Protein AF-A0A6H9SKH1-F1 (afdb_monomer)

Nearest PDB structures (foldseek):
  3qli-assembly1_B  TM=8.932E-01  e=9.537E-09  Yersinia pestis
  3qlk-assembly1_B  TM=9.030E-01  e=1.496E-08  Yersinia pestis
  3qlk-assembly1_A  TM=8.927E-01  e=1.701E-08  Yersinia pestis
  3s8d-assembly1_B  TM=8.964E-01  e=5.415E-08  Yersinia pestis
  4n8l-assembly2_B  TM=8.672E-01  e=2.669E-08  Yersinia pestis

Organism: NCBI:txid191390

Foldseek 3Di:
DQAEAEDEAAAAELLGFGHRFAALVGDGPDDLPCLQVLLVVQVVDDNRFYEYEYAQWDADPNDIGGRYHNDGNDGDGDSQSGAWYDHPQGIQGPHPDDSLSSSLSSLLRHALVCSVVSVVSCVVVVNYPPPDDRDVVSNHRHPVVVVVVCVVCVVCCDVCNPDDPDDPVRVVVVVVVVVVVVD

pLDDT: mean 93.95, std 5.98, range [63.09, 98.88]

Radius of gyration: 18.06 Å; Cα contacts (8 Å, 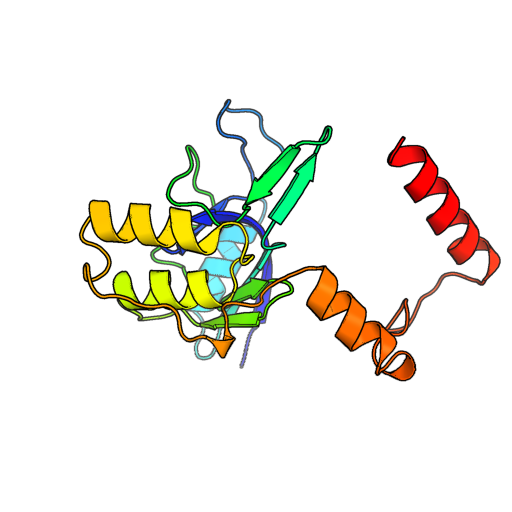|Δi|>4): 278; chains: 1; bounding box: 54×38×39 Å

Structure (mmCIF, N/CA/C/O backbone):
data_AF-A0A6H9SKH1-F1
#
_entry.id   AF-A0A6H9SKH1-F1
#
loop_
_atom_site.group_PDB
_atom_site.id
_atom_site.type_symbol
_atom_site.label_atom_id
_atom_site.label_alt_id
_atom_site.label_comp_id
_atom_site.label_asym_id
_atom_site.label_entity_id
_atom_site.label_seq_id
_atom_site.pdbx_PDB_ins_code
_atom_site.Cartn_x
_atom_site.Cartn_y
_atom_site.Cartn_z
_atom_site.occupancy
_atom_site.B_iso_or_equiv
_atom_site.auth_seq_id
_atom_site.auth_comp_id
_atom_site.auth_asym_id
_atom_site.auth_atom_id
_atom_site.pdbx_PDB_model_num
ATOM 1 N N . LEU A 1 1 ? -0.267 -12.046 -23.483 1.00 63.31 1 LEU A N 1
ATOM 2 C CA . LEU A 1 1 ? -0.999 -12.891 -22.515 1.00 63.31 1 LEU A CA 1
ATOM 3 C C . LEU A 1 1 ? -0.259 -12.787 -21.185 1.00 63.31 1 LEU A C 1
ATOM 5 O O . LEU A 1 1 ? 0.963 -12.828 -21.213 1.00 63.31 1 LEU A O 1
ATOM 9 N N . ASP A 1 2 ? -0.980 -12.501 -20.096 1.00 86.00 2 ASP A N 1
ATOM 10 C CA . ASP A 1 2 ? -0.473 -12.210 -18.737 1.00 86.00 2 ASP A CA 1
ATOM 11 C C . ASP A 1 2 ? 0.427 -10.971 -18.550 1.00 86.00 2 ASP A C 1
ATOM 13 O O . ASP A 1 2 ? 1.477 -11.022 -17.914 1.00 86.00 2 ASP A O 1
ATOM 17 N N . ALA A 1 3 ? -0.008 -9.802 -19.034 1.00 93.50 3 ALA A N 1
ATOM 18 C CA . ALA A 1 3 ? 0.703 -8.550 -18.752 1.00 93.50 3 ALA A CA 1
ATOM 19 C C . ALA A 1 3 ? 0.684 -8.205 -17.246 1.00 93.50 3 ALA A C 1
ATOM 21 O O . ALA A 1 3 ? -0.360 -8.297 -16.589 1.00 93.50 3 ALA A O 1
ATOM 22 N N . ARG A 1 4 ? 1.828 -7.791 -16.690 1.00 95.69 4 ARG A N 1
ATOM 23 C CA . ARG A 1 4 ? 1.968 -7.331 -15.298 1.00 95.69 4 ARG A CA 1
ATOM 24 C C . ARG A 1 4 ? 2.576 -5.936 -15.293 1.00 95.69 4 ARG A C 1
ATOM 26 O O . ARG A 1 4 ? 3.706 -5.748 -15.730 1.00 95.69 4 ARG A O 1
ATOM 33 N N . PHE A 1 5 ? 1.816 -4.970 -14.801 1.00 96.25 5 PHE A N 1
ATOM 34 C CA . PHE A 1 5 ? 2.232 -3.576 -14.729 1.00 96.25 5 PHE A CA 1
ATOM 35 C C . PHE A 1 5 ? 2.558 -3.223 -13.286 1.00 96.25 5 PHE A C 1
ATOM 37 O O . PHE A 1 5 ? 1.654 -3.147 -12.458 1.00 96.25 5 PHE A O 1
ATOM 44 N N . ILE A 1 6 ? 3.838 -3.017 -12.991 1.00 96.50 6 ILE A N 1
ATOM 45 C CA . ILE A 1 6 ? 4.331 -2.773 -11.634 1.00 96.50 6 ILE A CA 1
ATOM 46 C C . ILE A 1 6 ? 4.721 -1.302 -11.516 1.00 96.50 6 ILE A C 1
ATOM 48 O O . ILE A 1 6 ? 5.538 -0.820 -12.295 1.00 96.50 6 ILE A O 1
ATOM 52 N N . ASN A 1 7 ? 4.130 -0.590 -10.560 1.00 95.50 7 ASN A N 1
ATOM 53 C CA . ASN A 1 7 ? 4.440 0.811 -10.273 1.00 95.50 7 ASN A CA 1
ATOM 54 C C . ASN A 1 7 ? 4.510 1.039 -8.761 1.00 95.50 7 ASN A C 1
ATOM 56 O O . ASN A 1 7 ? 3.983 0.246 -7.983 1.00 95.50 7 ASN A O 1
ATOM 60 N N . THR A 1 8 ? 5.122 2.141 -8.340 1.00 95.81 8 THR A N 1
ATOM 61 C CA . THR A 1 8 ? 5.159 2.555 -6.935 1.00 95.81 8 THR A CA 1
ATOM 62 C C . THR A 1 8 ? 4.152 3.668 -6.655 1.00 95.81 8 THR A C 1
ATOM 64 O O . THR A 1 8 ? 3.819 4.476 -7.522 1.00 95.81 8 THR A O 1
ATOM 67 N N . VAL A 1 9 ? 3.653 3.704 -5.426 1.00 96.69 9 VAL A N 1
ATOM 68 C CA . VAL A 1 9 ? 2.915 4.831 -4.841 1.00 96.69 9 VAL A CA 1
ATOM 69 C C . VAL A 1 9 ? 3.555 5.136 -3.491 1.00 96.69 9 VAL A C 1
ATOM 71 O O . VAL A 1 9 ? 4.138 4.246 -2.873 1.00 96.69 9 VAL A O 1
ATOM 74 N N . PHE A 1 10 ? 3.486 6.378 -3.022 1.00 95.38 10 PHE A N 1
ATOM 75 C CA . PHE A 1 10 ? 4.010 6.710 -1.693 1.00 95.38 10 PHE A CA 1
ATOM 76 C C . PHE A 1 10 ? 2.927 6.629 -0.607 1.00 95.38 10 PHE A C 1
ATOM 78 O O . PHE A 1 10 ? 3.266 6.449 0.559 1.00 95.38 10 PHE A O 1
ATOM 85 N N . THR A 1 11 ? 1.647 6.709 -0.988 1.00 97.50 11 THR A N 1
ATOM 86 C CA . THR A 1 11 ? 0.498 6.575 -0.082 1.00 97.50 11 THR A CA 1
ATOM 87 C C . THR A 1 11 ? -0.613 5.749 -0.734 1.00 97.50 11 THR A C 1
ATOM 89 O O . THR A 1 11 ? -0.833 5.822 -1.946 1.00 97.50 11 THR A O 1
ATOM 92 N N . MET A 1 12 ? -1.341 4.985 0.079 1.00 98.44 12 MET A N 1
ATOM 93 C CA . MET A 1 12 ? -2.556 4.260 -0.290 1.00 98.44 12 MET A CA 1
ATOM 94 C C . MET A 1 12 ? -3.649 4.539 0.742 1.00 98.44 12 MET A C 1
ATOM 96 O O . MET A 1 12 ? -3.417 4.407 1.941 1.00 98.44 12 MET A O 1
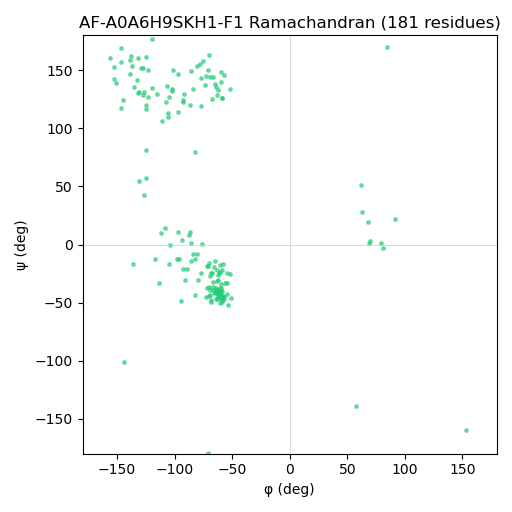ATOM 100 N N . THR A 1 13 ? -4.855 4.890 0.306 1.00 98.44 13 THR A N 1
ATOM 101 C CA . THR A 1 13 ? -5.995 4.987 1.226 1.00 98.44 13 THR A CA 1
ATOM 102 C C . THR A 1 13 ? -6.587 3.607 1.502 1.00 98.44 13 THR A C 1
ATOM 104 O O . THR A 1 13 ? -6.553 2.731 0.636 1.00 98.44 13 THR A O 1
ATOM 107 N N . LEU A 1 14 ? -7.224 3.408 2.657 1.00 97.81 14 LEU A N 1
ATOM 108 C CA . LEU A 1 14 ? -7.948 2.174 2.991 1.00 97.81 14 LEU A CA 1
ATOM 109 C C . LEU A 1 14 ? -9.109 1.874 2.030 1.00 97.81 14 LEU A C 1
ATOM 111 O O . LEU A 1 14 ? -9.571 0.740 1.933 1.00 97.81 14 LEU A O 1
ATOM 115 N N . MET A 1 15 ? -9.560 2.874 1.271 1.00 96.38 15 MET A N 1
ATOM 116 C CA . MET A 1 15 ? -10.545 2.695 0.205 1.00 96.38 15 MET A CA 1
ATOM 117 C C . MET A 1 15 ? -9.926 2.165 -1.103 1.00 96.38 15 MET A C 1
ATOM 119 O O . MET A 1 15 ? -10.665 1.807 -2.028 1.00 96.38 15 MET A O 1
ATOM 123 N N . GLY A 1 16 ? -8.596 2.088 -1.186 1.00 97.31 16 GLY A N 1
ATOM 124 C CA . GLY A 1 16 ? -7.832 1.565 -2.317 1.00 97.31 16 GLY A CA 1
ATOM 125 C C . GLY A 1 16 ? -7.429 2.609 -3.360 1.00 97.31 16 GLY A C 1
ATOM 126 O O . GLY A 1 16 ? -7.224 2.236 -4.513 1.00 97.31 16 GLY A O 1
ATOM 127 N N . ALA A 1 17 ? -7.373 3.899 -3.007 1.00 97.62 17 ALA A N 1
ATOM 128 C CA . ALA A 1 17 ? -6.843 4.936 -3.897 1.00 97.62 17 ALA A CA 1
ATOM 129 C C . ALA A 1 17 ? -5.342 5.149 -3.650 1.00 97.62 17 ALA A C 1
ATOM 131 O O . ALA A 1 17 ? -4.930 5.338 -2.507 1.00 97.62 17 ALA A O 1
ATOM 132 N N . GLY A 1 18 ? -4.540 5.131 -4.715 1.00 97.19 18 GLY A N 1
ATOM 133 C CA . GLY A 1 18 ? -3.090 5.325 -4.658 1.00 97.19 18 GLY A CA 1
ATOM 134 C C . GLY A 1 18 ? -2.672 6.760 -4.975 1.00 97.19 18 GLY A C 1
ATOM 135 O O . GLY A 1 18 ? -3.284 7.421 -5.819 1.00 97.19 18 GLY A O 1
ATOM 136 N N . VAL A 1 19 ? -1.598 7.223 -4.337 1.00 96.19 19 VAL A N 1
ATOM 137 C CA . VAL A 1 19 ? -1.042 8.572 -4.514 1.00 96.19 19 VAL A CA 1
ATOM 138 C C . VAL A 1 19 ? 0.448 8.494 -4.834 1.00 96.19 19 VAL A C 1
ATOM 140 O O . VAL A 1 19 ? 1.207 7.822 -4.132 1.00 96.19 19 VAL A O 1
ATOM 143 N N . ALA A 1 20 ? 0.862 9.162 -5.908 1.00 94.44 20 ALA A N 1
ATOM 144 C CA . ALA A 1 20 ? 2.217 9.090 -6.450 1.00 94.44 20 ALA A CA 1
ATOM 145 C C . ALA A 1 20 ? 2.822 10.446 -6.855 1.00 94.44 20 ALA A C 1
ATOM 147 O O . ALA A 1 20 ? 4.041 10.535 -6.980 1.00 94.44 20 ALA A O 1
ATOM 148 N N . ASP A 1 21 ? 2.024 11.509 -7.014 1.00 91.38 21 ASP A N 1
ATOM 149 C CA . ASP A 1 21 ? 2.507 12.778 -7.579 1.00 91.38 21 ASP A CA 1
ATOM 150 C C . ASP A 1 21 ? 2.526 13.976 -6.615 1.00 91.38 21 ASP A C 1
ATOM 152 O O . ASP A 1 21 ? 3.428 14.807 -6.728 1.00 91.38 21 ASP A O 1
ATOM 156 N N . GLN A 1 22 ? 1.589 14.083 -5.665 1.00 91.81 22 GLN A N 1
ATOM 157 C CA . GLN A 1 22 ? 1.388 15.314 -4.874 1.00 91.81 22 GLN A CA 1
ATOM 158 C C . GLN A 1 22 ? 1.200 15.076 -3.376 1.00 91.81 22 GLN A C 1
ATOM 160 O O . GLN A 1 22 ? 0.420 14.214 -2.977 1.00 91.81 22 GLN A O 1
ATOM 165 N N . LEU A 1 23 ? 1.875 15.888 -2.557 1.00 91.62 23 LEU A N 1
ATOM 166 C CA . LEU A 1 23 ? 1.649 15.981 -1.110 1.00 91.62 23 LEU A CA 1
ATOM 167 C C . LEU A 1 23 ? 0.369 16.761 -0.790 1.00 91.62 23 LEU A C 1
ATOM 169 O O . LEU A 1 23 ? -0.038 17.596 -1.584 1.00 91.62 23 LEU A O 1
ATOM 173 N N . GLU A 1 24 ? -0.213 16.563 0.398 1.00 90.50 24 GLU A N 1
ATOM 174 C CA . GLU A 1 24 ? -1.460 17.236 0.832 1.00 90.50 24 GLU A CA 1
ATOM 175 C C . GLU A 1 24 ? -1.398 18.770 0.854 1.00 90.50 24 GLU A C 1
ATOM 177 O O . GLU A 1 24 ? -2.431 19.429 0.782 1.00 90.50 24 GLU A O 1
ATOM 182 N N . ASP A 1 25 ? -0.200 19.350 0.929 1.00 90.62 25 ASP A N 1
ATOM 183 C CA . ASP A 1 25 ? 0.009 20.798 0.839 1.00 90.62 25 ASP A CA 1
ATOM 184 C C . ASP A 1 25 ? 0.154 21.309 -0.607 1.00 90.62 25 ASP A C 1
ATOM 186 O O . ASP A 1 25 ? 0.539 22.458 -0.833 1.00 90.62 25 ASP A O 1
ATOM 190 N N . GLY A 1 26 ? -0.145 20.463 -1.597 1.00 87.94 26 GLY A N 1
ATOM 191 C CA . GLY A 1 26 ? -0.104 20.783 -3.021 1.00 87.94 26 GLY A CA 1
ATOM 192 C C . GLY A 1 26 ? 1.295 20.756 -3.637 1.00 87.94 26 GLY A C 1
ATOM 193 O O . GLY A 1 26 ? 1.442 21.030 -4.831 1.00 87.94 26 GLY A O 1
ATOM 194 N N . ARG A 1 27 ? 2.345 20.424 -2.872 1.00 90.00 27 ARG A N 1
ATOM 195 C CA . ARG A 1 27 ? 3.689 20.260 -3.441 1.00 90.00 27 ARG A CA 1
ATOM 196 C C . ARG A 1 27 ? 3.738 19.037 -4.352 1.00 90.00 27 ARG A C 1
ATOM 198 O O . ARG A 1 27 ? 3.469 17.913 -3.929 1.00 90.00 27 ARG A O 1
ATOM 205 N N . VAL A 1 28 ? 4.169 19.256 -5.592 1.00 89.19 28 VAL A N 1
ATOM 206 C CA . VAL A 1 28 ? 4.431 18.187 -6.560 1.00 89.19 28 VAL A CA 1
ATOM 207 C C . VAL A 1 28 ? 5.766 17.521 -6.229 1.00 89.19 28 VAL A C 1
ATOM 209 O O . VAL A 1 28 ? 6.808 18.175 -6.245 1.00 89.19 28 VAL A O 1
ATOM 212 N N . LEU A 1 29 ? 5.739 16.221 -5.938 1.00 84.81 29 LEU A N 1
ATOM 213 C CA . LEU A 1 29 ? 6.941 15.404 -5.748 1.00 84.81 29 LEU A CA 1
ATOM 214 C C . LEU A 1 29 ? 7.511 14.940 -7.084 1.00 84.81 29 LEU A C 1
ATOM 216 O O . LEU A 1 29 ? 8.721 14.951 -7.296 1.00 84.81 29 LEU A O 1
ATOM 220 N N . SER A 1 30 ? 6.626 14.499 -7.974 1.00 81.50 30 SER A N 1
ATOM 221 C CA . SER A 1 30 ? 6.977 14.001 -9.298 1.00 81.50 30 SER A CA 1
ATOM 222 C C . SER A 1 30 ? 5.789 14.144 -10.245 1.00 81.50 30 SER A C 1
ATOM 224 O O . SER A 1 30 ? 4.651 14.285 -9.805 1.00 81.50 30 SER A O 1
ATOM 226 N N . GLY A 1 31 ? 6.036 14.121 -11.554 1.00 76.69 31 GLY A N 1
ATOM 227 C CA . GLY A 1 31 ? 4.945 13.973 -12.514 1.00 76.69 31 GLY A CA 1
ATOM 228 C C . GLY A 1 31 ? 4.404 12.540 -12.504 1.00 76.69 31 GLY A C 1
ATOM 229 O O . GLY A 1 31 ? 5.182 11.597 -12.406 1.00 76.69 31 GLY A O 1
ATOM 230 N N . VAL A 1 32 ? 3.090 12.368 -12.695 1.00 76.12 32 VAL A N 1
ATOM 231 C CA . VAL A 1 32 ? 2.429 11.044 -12.795 1.00 76.12 32 VAL A CA 1
ATOM 232 C C . VAL A 1 32 ? 3.038 10.164 -13.900 1.00 76.12 32 VAL A C 1
ATOM 234 O O . VAL A 1 32 ? 3.070 8.935 -13.804 1.00 76.12 32 VAL A O 1
ATOM 237 N N . GLY A 1 33 ? 3.498 10.787 -14.989 1.00 80.69 33 GLY A N 1
ATOM 238 C CA . GLY A 1 33 ? 4.007 10.083 -16.163 1.00 80.69 33 GLY A CA 1
ATOM 239 C C . GLY A 1 33 ? 2.967 9.129 -16.764 1.00 80.69 33 GLY A C 1
ATOM 240 O O . GLY A 1 33 ? 1.785 9.449 -16.864 1.00 80.69 33 GLY A O 1
ATOM 241 N N . GLY A 1 34 ? 3.412 7.938 -17.174 1.00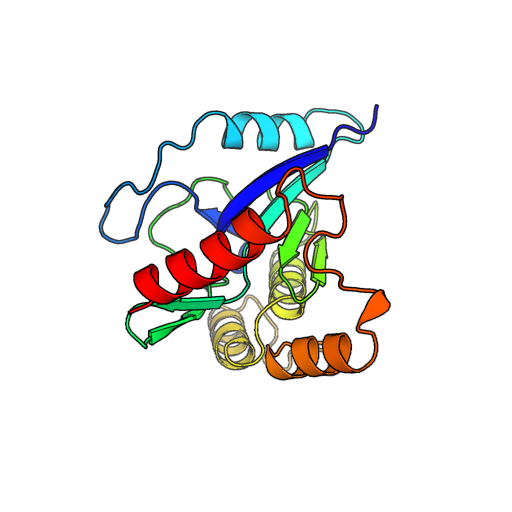 83.19 34 GLY A N 1
ATOM 242 C CA . GLY A 1 34 ? 2.557 6.900 -17.761 1.00 83.19 34 GLY A CA 1
ATOM 243 C C . GLY A 1 34 ? 1.871 5.976 -16.751 1.00 83.19 34 GLY A C 1
ATOM 244 O O . GLY A 1 34 ? 1.177 5.054 -17.176 1.00 83.19 34 GLY A O 1
ATOM 245 N N . GLN A 1 35 ? 2.056 6.184 -15.441 1.00 87.75 35 GLN A N 1
ATOM 246 C CA . GLN A 1 35 ? 1.600 5.254 -14.402 1.00 87.75 35 GLN A CA 1
ATOM 247 C C . GLN A 1 35 ? 0.109 4.930 -14.533 1.00 87.75 35 GLN A C 1
ATOM 249 O O . GLN A 1 35 ? -0.264 3.762 -14.636 1.00 87.75 35 GLN A O 1
ATOM 254 N N . TYR A 1 36 ? -0.738 5.961 -14.606 1.00 89.06 36 TYR A N 1
ATOM 255 C CA . TYR A 1 36 ? -2.181 5.798 -14.789 1.00 89.06 36 TYR A CA 1
ATOM 256 C C . TYR A 1 36 ? -2.521 4.954 -16.028 1.00 89.06 36 TYR A C 1
ATOM 258 O O . TYR A 1 36 ? -3.363 4.059 -15.959 1.00 89.06 36 TYR A O 1
ATOM 266 N N . ASN A 1 37 ? -1.823 5.179 -17.146 1.00 90.56 37 ASN A N 1
ATOM 267 C CA . A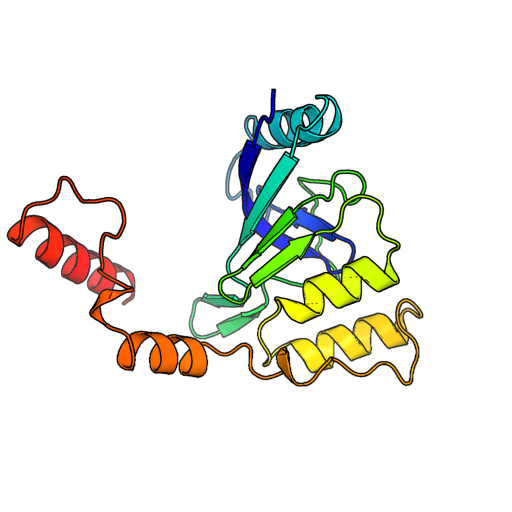SN A 1 37 ? -2.075 4.461 -18.396 1.00 90.56 37 ASN A CA 1
ATOM 268 C C . ASN A 1 37 ? -1.787 2.963 -18.253 1.00 90.56 37 ASN A C 1
ATOM 270 O O . ASN A 1 37 ? -2.564 2.143 -18.737 1.00 90.56 37 ASN A O 1
ATOM 274 N N . PHE A 1 38 ? -0.711 2.592 -17.558 1.00 90.94 38 PHE A N 1
ATOM 275 C CA . PHE A 1 38 ? -0.385 1.188 -17.305 1.00 90.94 38 PHE A CA 1
ATOM 276 C C . PHE A 1 38 ? -1.358 0.522 -16.331 1.00 90.94 38 PHE A C 1
ATOM 278 O O . PHE A 1 38 ? -1.719 -0.639 -16.521 1.00 90.94 38 PHE A O 1
ATOM 285 N N . VAL A 1 39 ? -1.836 1.255 -15.321 1.00 91.81 39 VAL A N 1
ATOM 286 C CA . VAL A 1 39 ? -2.908 0.761 -14.448 1.00 91.81 39 VAL A CA 1
ATOM 287 C C . VAL A 1 39 ? -4.167 0.481 -15.274 1.00 91.81 39 VAL A C 1
ATOM 289 O O . VAL A 1 39 ? -4.705 -0.622 -15.207 1.00 91.81 39 VAL A O 1
ATOM 292 N N . ALA A 1 40 ? -4.602 1.433 -16.103 1.00 93.38 40 ALA A N 1
ATOM 293 C CA . ALA A 1 40 ? -5.776 1.271 -16.958 1.00 93.38 40 ALA A CA 1
ATOM 294 C C . ALA A 1 40 ? -5.622 0.098 -17.946 1.00 93.38 40 ALA A C 1
ATOM 296 O O . ALA A 1 40 ? -6.538 -0.712 -18.094 1.00 93.38 40 ALA A O 1
ATOM 297 N N . GLN A 1 41 ? -4.445 -0.063 -18.561 1.00 92.75 41 GLN A N 1
ATOM 298 C CA . GLN A 1 41 ? -4.137 -1.215 -19.419 1.00 92.75 41 GLN A CA 1
ATOM 299 C C . GLN A 1 41 ? -4.225 -2.547 -18.663 1.00 92.75 41 GLN A C 1
ATOM 301 O O . GLN A 1 41 ? -4.721 -3.529 -19.211 1.00 92.75 41 GLN A O 1
ATOM 306 N N . GLY A 1 42 ? -3.810 -2.582 -17.393 1.00 93.25 42 GLY A N 1
ATOM 307 C CA . GLY A 1 42 ? -3.944 -3.758 -16.532 1.00 93.25 42 GLY A CA 1
ATOM 308 C C . GLY A 1 42 ? -5.390 -4.203 -16.297 1.00 93.25 42 GLY A C 1
ATOM 309 O O . GLY A 1 42 ? -5.614 -5.379 -16.022 1.00 93.25 42 GLY A O 1
ATOM 310 N N . HIS A 1 43 ? -6.366 -3.301 -16.423 1.00 93.94 43 HIS A N 1
ATOM 311 C CA . HIS A 1 43 ? -7.798 -3.631 -16.364 1.00 93.94 43 HIS A CA 1
ATOM 312 C C . HIS A 1 43 ? -8.394 -3.944 -17.738 1.00 93.94 43 HIS A C 1
ATOM 314 O O . HIS A 1 43 ? -9.323 -4.740 -17.826 1.00 93.94 43 HIS A O 1
ATOM 320 N N . ALA A 1 44 ? -7.868 -3.335 -18.802 1.00 93.19 44 ALA A N 1
ATOM 321 C CA . ALA A 1 44 ? -8.379 -3.509 -20.160 1.00 93.19 44 ALA A CA 1
ATOM 322 C C . ALA A 1 44 ? -7.918 -4.816 -20.830 1.00 93.19 44 ALA A C 1
ATOM 324 O O . ALA A 1 44 ? -8.623 -5.353 -21.681 1.00 93.19 44 ALA A O 1
ATOM 325 N N . LEU A 1 45 ? -6.729 -5.314 -20.483 1.00 93.88 45 LEU A N 1
ATOM 326 C CA . LEU A 1 45 ? -6.171 -6.525 -21.079 1.00 93.88 45 LEU A CA 1
ATOM 327 C C . LEU A 1 45 ? -6.692 -7.783 -20.384 1.00 93.88 45 LEU A C 1
ATOM 329 O O . LEU A 1 45 ? -6.634 -7.903 -19.159 1.00 93.88 45 LEU A O 1
ATOM 333 N N . GLU A 1 46 ? -7.107 -8.769 -21.178 1.00 92.69 46 GLU A N 1
ATOM 334 C CA . GLU A 1 46 ? -7.446 -10.098 -20.673 1.00 92.69 46 GLU A CA 1
ATOM 335 C C . GLU A 1 46 ? -6.239 -10.724 -19.956 1.00 92.69 46 GLU A C 1
ATOM 337 O O . GLU A 1 46 ? -5.118 -10.765 -20.476 1.00 92.69 46 GLU A O 1
ATOM 342 N N . GLY A 1 47 ? -6.460 -11.150 -18.711 1.00 92.56 47 GLY A N 1
ATOM 343 C CA . GLY A 1 47 ? -5.406 -11.652 -17.829 1.00 92.56 47 GLY A CA 1
ATOM 344 C C . GLY A 1 47 ? -4.406 -10.589 -17.356 1.00 92.56 47 GLY A C 1
ATOM 345 O O . GLY A 1 47 ? -3.476 -10.929 -16.632 1.00 92.56 47 GLY A O 1
ATOM 346 N N . GLY A 1 48 ? -4.556 -9.314 -17.725 1.00 95.69 48 GLY A N 1
ATOM 347 C CA . GLY A 1 48 ? -3.702 -8.221 -17.260 1.00 95.69 48 GLY A CA 1
ATOM 348 C C . GLY A 1 48 ? -3.866 -7.952 -15.762 1.00 95.69 48 GLY A C 1
ATOM 349 O O . GLY A 1 48 ? -4.971 -8.063 -15.224 1.00 95.69 48 GLY A O 1
ATOM 350 N N . ARG A 1 49 ? -2.771 -7.586 -15.081 1.00 96.81 49 ARG A N 1
ATOM 351 C CA . ARG A 1 49 ? -2.782 -7.124 -13.680 1.00 96.81 49 ARG A CA 1
ATOM 352 C C . ARG A 1 49 ? -1.962 -5.852 -13.503 1.00 96.81 49 ARG A C 1
ATOM 354 O O . ARG A 1 49 ? -0.885 -5.712 -14.082 1.00 96.81 49 ARG A O 1
ATOM 361 N N . SER A 1 50 ? -2.468 -4.960 -12.665 1.00 97.31 50 SER A N 1
ATOM 362 C CA . SER A 1 50 ? -1.769 -3.806 -12.121 1.00 97.31 50 SER A CA 1
ATOM 363 C C . SER A 1 50 ? -1.346 -4.099 -10.681 1.00 97.31 50 SER A C 1
ATOM 365 O O . SER A 1 50 ? -2.126 -4.607 -9.876 1.00 97.31 50 SER A O 1
ATOM 367 N N . ILE A 1 51 ? -0.089 -3.806 -10.374 1.00 98.25 51 ILE A N 1
ATOM 368 C CA . ILE A 1 51 ? 0.533 -4.039 -9.076 1.00 98.25 51 ILE A CA 1
ATOM 369 C C . ILE A 1 51 ? 1.104 -2.706 -8.600 1.00 98.25 51 ILE A C 1
ATOM 371 O O . ILE A 1 51 ? 1.959 -2.116 -9.265 1.00 98.25 51 ILE A O 1
ATOM 375 N N . LEU A 1 52 ? 0.623 -2.238 -7.453 1.00 98.25 52 LEU A N 1
ATOM 376 C CA . LEU A 1 52 ? 1.123 -1.045 -6.782 1.00 98.25 52 LEU A CA 1
ATOM 377 C C . LEU A 1 52 ? 1.964 -1.445 -5.572 1.00 98.25 52 LEU A C 1
ATOM 379 O O . LEU A 1 52 ? 1.520 -2.207 -4.716 1.00 98.25 52 LEU A O 1
ATOM 383 N N . LEU A 1 53 ? 3.182 -0.924 -5.513 1.00 98.31 53 LEU A N 1
ATOM 384 C CA . LEU A 1 53 ? 4.134 -1.165 -4.436 1.00 98.31 53 LEU A CA 1
ATOM 385 C C . LEU A 1 53 ? 4.244 0.079 -3.550 1.00 98.31 53 LEU A C 1
ATOM 387 O O . LEU A 1 53 ? 4.369 1.192 -4.064 1.00 98.31 53 LEU A O 1
ATOM 391 N N . LEU A 1 54 ? 4.260 -0.109 -2.233 1.00 98.19 54 LEU A N 1
ATOM 392 C CA . LEU A 1 54 ? 4.608 0.926 -1.258 1.00 98.19 54 LEU A CA 1
ATOM 393 C C . LEU A 1 54 ? 5.188 0.288 0.003 1.00 98.19 54 LEU A C 1
ATOM 395 O O . LEU A 1 54 ? 4.834 -0.836 0.339 1.00 98.19 54 LEU A O 1
ATOM 399 N N . ARG A 1 55 ? 6.040 1.006 0.740 1.00 98.12 55 ARG A N 1
ATOM 400 C CA . ARG A 1 55 ? 6.320 0.609 2.132 1.00 98.12 55 ARG A CA 1
ATOM 401 C C . ARG A 1 55 ? 5.070 0.868 2.955 1.00 98.12 55 ARG A C 1
ATOM 403 O O . ARG A 1 55 ? 4.416 1.878 2.711 1.00 98.12 55 ARG A O 1
ATOM 410 N N . SER A 1 56 ? 4.748 0.036 3.936 1.00 98.31 56 SER A N 1
ATOM 411 C CA . SER A 1 56 ? 3.569 0.272 4.770 1.00 98.31 56 SER A CA 1
ATOM 412 C C . SER A 1 56 ? 3.718 1.504 5.667 1.00 98.31 56 SER A C 1
ATOM 414 O O . SER A 1 56 ? 2.713 2.085 6.077 1.00 98.31 56 SER A O 1
ATOM 416 N N . TRP A 1 57 ? 4.948 1.898 5.978 1.00 98.00 57 TRP A N 1
ATOM 417 C CA . TRP A 1 57 ? 5.266 3.025 6.845 1.00 98.00 57 TRP A CA 1
ATOM 418 C C . TRP A 1 57 ? 6.555 3.714 6.392 1.00 98.00 57 TRP A C 1
ATOM 420 O O . TRP A 1 57 ? 7.291 3.212 5.533 1.00 98.00 57 TRP A O 1
ATOM 430 N N . ARG A 1 58 ? 6.830 4.883 6.964 1.00 94.62 58 ARG A N 1
ATOM 431 C CA . ARG A 1 58 ? 8.075 5.628 6.761 1.00 94.62 58 ARG A CA 1
ATOM 432 C C . ARG A 1 58 ? 8.472 6.386 8.021 1.00 94.62 58 ARG A C 1
ATOM 434 O O . ARG A 1 58 ? 7.618 6.729 8.835 1.00 94.62 58 ARG A O 1
ATOM 441 N N . GLU A 1 59 ? 9.756 6.698 8.121 1.00 93.38 59 GLU A N 1
ATOM 442 C CA . GLU A 1 59 ? 10.300 7.648 9.087 1.00 93.38 59 GLU A CA 1
ATOM 443 C C . GLU A 1 59 ? 10.890 8.838 8.330 1.00 93.38 59 GLU A C 1
ATOM 445 O O . GLU A 1 59 ? 11.647 8.654 7.374 1.00 93.38 59 GLU A O 1
ATOM 450 N N . ALA A 1 60 ? 10.520 10.054 8.722 1.00 86.38 60 ALA A N 1
ATOM 451 C CA . ALA A 1 60 ? 11.063 11.279 8.147 1.00 86.38 60 ALA A CA 1
ATOM 452 C C . ALA A 1 60 ? 11.189 12.348 9.234 1.00 86.38 60 ALA A C 1
ATOM 454 O O . ALA A 1 60 ? 10.211 12.672 9.897 1.00 86.38 60 ALA A O 1
ATOM 455 N N . GLY A 1 61 ? 12.392 12.897 9.426 1.00 85.38 61 GLY A N 1
ATOM 456 C CA . GLY A 1 61 ? 12.632 13.905 10.466 1.00 85.38 61 GLY A CA 1
ATOM 457 C C . GLY A 1 61 ? 12.394 13.398 11.894 1.00 85.38 61 GLY A C 1
ATOM 458 O O . GLY A 1 61 ? 12.025 14.188 12.754 1.00 85.38 61 GLY A O 1
ATOM 459 N N . GLY A 1 62 ? 12.562 12.091 12.134 1.00 89.38 62 GLY A N 1
ATOM 460 C CA . GLY A 1 62 ? 12.261 11.437 13.414 1.00 89.38 62 GLY A CA 1
ATOM 461 C C . GLY A 1 62 ? 10.780 11.102 13.629 1.00 89.38 62 GLY A C 1
ATOM 462 O O . GLY A 1 62 ? 10.441 10.473 14.627 1.00 89.38 62 GLY A O 1
ATOM 463 N N . GLU A 1 63 ? 9.901 11.480 12.697 1.00 93.31 63 GLU A N 1
ATOM 464 C CA . GLU A 1 63 ? 8.472 11.175 12.755 1.00 93.31 63 GLU A CA 1
ATOM 465 C C . GLU A 1 63 ? 8.165 9.883 11.997 1.00 93.31 63 GLU A C 1
ATOM 467 O O . GLU A 1 63 ? 8.425 9.763 10.793 1.00 93.31 63 GLU A O 1
ATOM 472 N N . ILE A 1 64 ? 7.574 8.918 12.700 1.00 95.50 64 ILE A N 1
ATOM 473 C CA . ILE A 1 64 ? 7.132 7.640 12.139 1.00 95.50 64 ILE A CA 1
ATOM 474 C C . ILE A 1 64 ? 5.666 7.777 11.722 1.00 95.50 64 ILE A C 1
ATOM 476 O O . ILE A 1 64 ? 4.803 8.092 12.537 1.00 95.50 64 ILE A O 1
ATOM 480 N N . SER A 1 65 ? 5.367 7.495 10.455 1.00 96.69 65 SER A N 1
ATOM 481 C CA . SER A 1 65 ? 4.019 7.626 9.890 1.00 96.69 65 SER A CA 1
ATOM 482 C C . SER A 1 65 ? 3.638 6.445 9.002 1.00 96.69 65 SER A C 1
ATOM 484 O O . SER A 1 65 ? 4.493 5.783 8.407 1.00 96.69 65 SER A O 1
ATOM 486 N N . SER A 1 66 ? 2.334 6.186 8.903 1.00 98.12 66 SER A N 1
ATOM 487 C CA . SER A 1 66 ? 1.787 5.194 7.979 1.00 98.12 66 SER A CA 1
ATOM 488 C C . SER A 1 66 ? 1.751 5.735 6.551 1.00 98.12 66 SER A C 1
ATOM 490 O O . SER A 1 66 ? 1.427 6.901 6.324 1.00 98.12 66 SER A O 1
ATOM 492 N N . ASN A 1 67 ? 2.010 4.866 5.577 1.00 98.38 67 ASN A N 1
ATOM 493 C CA . ASN A 1 67 ? 1.711 5.130 4.167 1.00 98.38 67 ASN A CA 1
ATOM 494 C C . ASN A 1 67 ? 0.358 4.530 3.749 1.00 98.38 67 ASN A C 1
ATOM 496 O O . ASN A 1 67 ? -0.147 4.857 2.677 1.00 98.38 67 ASN A O 1
ATOM 500 N N . ILE A 1 68 ? -0.236 3.662 4.577 1.00 98.62 68 ILE A N 1
ATOM 501 C CA . ILE A 1 68 ? -1.632 3.238 4.435 1.00 98.62 68 ILE A CA 1
ATOM 502 C C . ILE A 1 68 ? -2.477 4.092 5.378 1.00 98.62 68 ILE A C 1
ATOM 504 O O . ILE A 1 68 ? -2.323 4.022 6.597 1.00 98.62 68 ILE A O 1
ATOM 508 N N . VAL A 1 69 ? -3.345 4.925 4.817 1.00 98.50 69 VAL A N 1
ATOM 509 C CA . VAL A 1 69 ? -4.084 5.960 5.555 1.00 98.50 69 VAL A CA 1
ATOM 510 C C . VAL A 1 69 ? -5.585 5.811 5.351 1.00 98.50 69 VAL A C 1
ATOM 512 O O . VAL A 1 69 ? -6.034 5.169 4.406 1.00 98.50 69 VAL A O 1
ATOM 515 N N . TRP A 1 70 ? -6.395 6.410 6.218 1.00 98.00 70 TRP A N 1
ATOM 516 C CA . TRP A 1 70 ? -7.838 6.470 5.992 1.00 98.00 70 TRP A CA 1
ATOM 517 C C . TRP A 1 70 ? -8.193 7.371 4.801 1.00 98.00 70 TRP A C 1
ATOM 519 O O . TRP A 1 70 ? -8.898 6.949 3.882 1.00 98.00 70 TRP A O 1
ATOM 529 N N . GLU A 1 71 ? -7.641 8.582 4.786 1.00 96.38 71 GLU A N 1
ATOM 530 C CA . GLU A 1 71 ? -7.888 9.612 3.780 1.00 96.38 71 GLU A CA 1
ATOM 531 C C . GLU A 1 71 ? -6.594 10.333 3.391 1.00 96.38 71 GLU A C 1
ATOM 533 O O . GLU A 1 71 ? -5.601 10.272 4.115 1.00 96.38 71 GLU A O 1
ATOM 538 N N . TYR A 1 72 ? -6.603 10.965 2.217 1.00 96.94 72 TYR A N 1
ATOM 539 C CA . TYR A 1 72 ? -5.492 11.765 1.709 1.00 96.94 72 TYR A CA 1
ATOM 540 C C . TYR A 1 72 ? -6.022 12.851 0.767 1.00 96.94 72 TYR A C 1
ATOM 542 O O . TYR A 1 72 ? -6.940 12.584 -0.013 1.00 96.94 72 TYR A O 1
ATOM 550 N N . GLY A 1 73 ? -5.431 14.048 0.803 1.00 95.25 73 GLY A N 1
ATOM 551 C CA . GLY A 1 73 ? -5.879 15.207 0.014 1.00 95.25 73 GLY A CA 1
ATOM 552 C C . GLY A 1 73 ? -5.769 15.075 -1.514 1.00 95.25 73 GLY A C 1
ATOM 553 O O . GLY A 1 73 ? -6.389 15.848 -2.244 1.00 95.25 73 GLY A O 1
ATOM 554 N N . HIS A 1 74 ? -5.025 14.086 -2.016 1.00 93.69 74 HIS A N 1
ATOM 555 C CA . HIS A 1 74 ? -4.793 13.863 -3.447 1.00 93.69 74 HIS A CA 1
ATOM 556 C C . HIS A 1 74 ? -5.023 12.410 -3.864 1.00 93.69 74 HIS A C 1
ATOM 558 O O . HIS A 1 74 ? -5.007 11.487 -3.052 1.00 93.69 74 HIS A O 1
ATOM 564 N N . CYS A 1 75 ? -5.225 12.205 -5.165 1.00 94.50 75 CYS A N 1
ATOM 565 C CA . CYS A 1 75 ? -5.467 10.894 -5.750 1.00 94.50 75 CYS A CA 1
ATOM 566 C C . CYS A 1 75 ? -4.865 10.825 -7.154 1.00 94.50 75 CYS A C 1
ATOM 568 O O . CYS A 1 75 ? -5.327 11.517 -8.060 1.00 94.50 75 CYS A O 1
ATOM 570 N N . THR A 1 76 ? -3.895 9.931 -7.347 1.00 94.69 76 THR A N 1
ATOM 571 C CA . THR A 1 76 ? -3.308 9.649 -8.664 1.00 94.69 76 THR A CA 1
ATOM 572 C C . THR A 1 76 ? -4.003 8.460 -9.316 1.00 94.69 76 THR A C 1
ATOM 574 O O . THR A 1 76 ? -4.417 8.521 -10.472 1.00 94.69 76 THR A O 1
ATOM 577 N N . ILE A 1 77 ? -4.152 7.367 -8.558 1.00 96.69 77 ILE A N 1
ATOM 578 C CA . ILE A 1 77 ? -4.796 6.133 -9.002 1.00 96.69 77 ILE A CA 1
ATOM 579 C C . ILE A 1 77 ? -6.119 5.977 -8.252 1.00 96.69 77 ILE A C 1
ATOM 581 O O . ILE A 1 77 ? -6.121 5.656 -7.061 1.00 96.69 77 ILE A O 1
ATOM 585 N N . PRO A 1 78 ? -7.258 6.201 -8.920 1.00 95.88 78 PRO A N 1
ATOM 586 C CA . PRO A 1 78 ? -8.552 6.174 -8.264 1.00 95.88 78 PRO A CA 1
ATOM 587 C C . PRO A 1 78 ? -8.961 4.754 -7.871 1.00 95.88 78 PRO A C 1
ATOM 589 O O . PRO A 1 78 ? -8.659 3.779 -8.558 1.00 95.88 78 PRO A O 1
ATOM 592 N N . ARG A 1 79 ? -9.741 4.646 -6.789 1.00 95.25 79 ARG A N 1
ATOM 593 C CA . ARG A 1 79 ? -10.119 3.363 -6.171 1.00 95.25 79 ARG A CA 1
ATOM 594 C C . ARG A 1 79 ? -10.779 2.345 -7.107 1.00 95.25 79 ARG A C 1
ATOM 596 O O . ARG A 1 79 ? -10.751 1.156 -6.822 1.00 95.25 79 ARG A O 1
ATOM 603 N N . HIS A 1 80 ? -11.413 2.786 -8.194 1.00 94.50 80 HIS A N 1
ATOM 604 C CA . HIS A 1 80 ? -12.054 1.882 -9.154 1.00 94.50 80 HIS A CA 1
ATOM 605 C C . HIS A 1 80 ? -11.036 1.096 -9.992 1.00 94.50 80 HIS A C 1
ATOM 607 O O . HIS A 1 80 ? -11.381 0.053 -10.533 1.00 94.50 80 HIS A O 1
ATOM 613 N N . LEU A 1 81 ? -9.786 1.563 -10.050 1.00 96.31 81 LEU A N 1
ATOM 614 C CA . LEU A 1 81 ? -8.674 0.881 -10.706 1.00 96.31 81 LEU A CA 1
ATOM 615 C C . LEU A 1 81 ? -7.811 0.062 -9.733 1.00 96.31 81 LEU A C 1
ATOM 617 O O . LEU A 1 81 ? -6.742 -0.416 -10.117 1.00 96.31 81 LEU A O 1
ATOM 621 N N . ARG A 1 82 ? -8.253 -0.128 -8.483 1.00 95.31 82 ARG A N 1
ATOM 622 C CA . ARG A 1 82 ? -7.534 -0.958 -7.509 1.00 95.31 82 ARG A CA 1
ATOM 623 C C . ARG A 1 82 ? -7.396 -2.395 -8.007 1.00 95.31 82 ARG A C 1
ATOM 625 O O . ARG A 1 82 ? -8.330 -2.966 -8.574 1.00 95.31 82 ARG A O 1
ATOM 632 N N . ASP A 1 83 ? -6.227 -2.970 -7.772 1.00 97.94 83 ASP A N 1
ATOM 633 C CA . ASP A 1 83 ? -5.918 -4.332 -8.181 1.00 97.94 83 ASP A CA 1
ATOM 634 C C . ASP A 1 83 ? -5.031 -5.018 -7.141 1.00 97.94 83 ASP A C 1
ATOM 636 O O . ASP A 1 83 ? -5.551 -5.406 -6.102 1.00 97.94 83 ASP A O 1
ATOM 640 N N . ILE A 1 84 ? -3.720 -5.134 -7.351 1.00 98.62 84 ILE A N 1
ATOM 641 C CA . ILE A 1 84 ? -2.812 -5.706 -6.353 1.00 98.62 84 ILE A CA 1
ATOM 642 C C . ILE A 1 84 ? -2.062 -4.580 -5.649 1.00 98.62 84 ILE A C 1
ATOM 644 O O . ILE A 1 84 ? -1.523 -3.689 -6.305 1.00 98.62 84 ILE A O 1
ATOM 648 N N . VAL A 1 85 ? -1.984 -4.648 -4.322 1.00 98.81 85 VAL A N 1
ATOM 649 C CA . VAL A 1 85 ? -1.124 -3.784 -3.504 1.00 98.81 85 VAL A CA 1
ATOM 650 C C . VAL A 1 85 ? -0.134 -4.648 -2.735 1.00 98.81 85 VAL A C 1
ATOM 652 O O . VAL A 1 85 ? -0.519 -5.669 -2.170 1.00 98.81 85 VAL A O 1
ATOM 655 N N . VAL A 1 86 ? 1.137 -4.256 -2.718 1.00 98.81 86 VAL A N 1
ATOM 656 C CA . VAL A 1 86 ? 2.204 -4.988 -2.024 1.00 98.81 86 VAL A CA 1
ATOM 657 C C . VAL A 1 86 ? 2.945 -4.053 -1.081 1.00 98.81 86 VAL A C 1
ATOM 659 O O . VAL A 1 86 ? 3.379 -2.974 -1.493 1.00 98.81 86 VAL A O 1
ATOM 662 N N . THR A 1 87 ? 3.124 -4.509 0.155 1.00 98.75 87 THR A N 1
ATOM 663 C CA . THR A 1 87 ? 4.045 -3.927 1.138 1.00 98.75 87 THR A CA 1
ATOM 664 C C . THR A 1 87 ? 5.083 -4.964 1.555 1.00 98.75 87 THR A C 1
ATOM 666 O O . THR A 1 87 ? 5.024 -6.131 1.165 1.00 98.75 87 THR A O 1
ATOM 669 N N . GLU A 1 88 ? 6.029 -4.560 2.396 1.00 97.75 88 GLU A N 1
ATOM 670 C CA . GLU A 1 88 ? 6.970 -5.458 3.066 1.00 97.75 88 GLU A CA 1
ATOM 671 C C . GLU A 1 88 ? 6.286 -6.537 3.928 1.00 97.75 88 GLU A C 1
ATOM 673 O O . GLU A 1 88 ? 6.921 -7.533 4.272 1.00 97.75 88 GLU A O 1
ATOM 678 N N . TYR A 1 89 ? 5.000 -6.368 4.258 1.00 98.44 89 TYR A N 1
ATOM 679 C CA . TYR A 1 89 ? 4.237 -7.293 5.097 1.00 98.44 89 TYR A CA 1
ATOM 680 C C . TYR A 1 89 ? 3.372 -8.281 4.308 1.00 98.44 89 TYR A C 1
ATOM 682 O O . TYR A 1 89 ? 2.909 -9.271 4.876 1.00 98.44 89 TYR A O 1
ATOM 690 N N . GLY A 1 90 ? 3.174 -8.067 3.004 1.00 98.12 90 GLY A N 1
ATOM 691 C CA . GLY A 1 90 ? 2.456 -9.020 2.164 1.00 98.12 90 GLY A CA 1
ATOM 692 C C . GLY A 1 90 ? 1.772 -8.408 0.949 1.00 98.12 90 GLY A C 1
ATOM 693 O O . GLY A 1 90 ? 2.113 -7.325 0.480 1.00 98.12 90 GLY A O 1
ATOM 694 N N . ILE A 1 91 ? 0.790 -9.148 0.429 1.00 98.75 91 ILE A N 1
ATOM 695 C CA . ILE A 1 91 ? 0.071 -8.840 -0.809 1.00 98.75 91 ILE A CA 1
ATOM 696 C C . ILE A 1 91 ? -1.429 -8.755 -0.518 1.00 98.75 91 ILE A C 1
ATOM 698 O O . ILE A 1 91 ? -2.022 -9.706 -0.007 1.00 98.75 91 ILE A O 1
ATOM 702 N N . ALA A 1 92 ? -2.053 -7.646 -0.906 1.00 98.69 92 ALA A N 1
ATOM 703 C CA . ALA A 1 92 ? -3.496 -7.469 -0.914 1.00 98.69 92 ALA A CA 1
ATOM 704 C C . ALA A 1 92 ? -4.025 -7.520 -2.354 1.00 98.69 92 ALA A C 1
ATOM 706 O O . ALA A 1 92 ? -3.750 -6.633 -3.160 1.00 98.69 92 ALA A O 1
ATOM 707 N N . ASP A 1 93 ? -4.809 -8.550 -2.676 1.00 98.38 93 ASP A N 1
ATOM 708 C CA . ASP A 1 93 ? -5.592 -8.607 -3.918 1.00 98.38 93 ASP A CA 1
ATOM 709 C C . ASP A 1 93 ? -6.941 -7.908 -3.694 1.00 98.38 93 ASP A C 1
ATOM 711 O O . ASP A 1 93 ? -7.691 -8.307 -2.801 1.00 98.38 93 ASP A O 1
ATOM 715 N N . LEU A 1 94 ? -7.236 -6.850 -4.450 1.00 98.50 94 LEU A N 1
ATOM 716 C CA . LEU A 1 94 ? -8.364 -5.934 -4.238 1.00 98.50 94 LEU A CA 1
ATOM 717 C C . LEU A 1 94 ? -9.383 -5.934 -5.383 1.00 98.50 94 LEU A C 1
ATOM 719 O O . LEU A 1 94 ? -10.470 -5.360 -5.239 1.00 98.50 94 LEU A O 1
ATOM 723 N N . ARG A 1 95 ? -9.047 -6.530 -6.531 1.00 96.25 95 ARG A N 1
ATOM 724 C CA . ARG A 1 95 ? -9.871 -6.439 -7.741 1.00 96.25 95 ARG A CA 1
ATOM 725 C C . ARG A 1 95 ? -11.234 -7.089 -7.502 1.00 96.25 95 ARG A C 1
ATOM 727 O O . ARG A 1 95 ? -11.326 -8.215 -7.024 1.00 96.25 95 ARG A O 1
ATOM 734 N N . GLY A 1 96 ? -12.307 -6.364 -7.819 1.00 95.31 96 GLY A N 1
ATOM 735 C CA . GLY A 1 96 ? -13.685 -6.853 -7.668 1.00 95.31 96 GLY A CA 1
ATOM 736 C C . GLY A 1 96 ? -14.177 -7.007 -6.222 1.00 95.31 96 GLY A C 1
ATOM 737 O O . GLY A 1 96 ? -15.308 -7.439 -6.015 1.00 95.31 96 GLY A O 1
ATOM 738 N N . LYS A 1 97 ? -13.373 -6.647 -5.213 1.00 97.69 97 LYS A N 1
ATOM 739 C CA . LYS A 1 97 ? -13.781 -6.726 -3.806 1.00 97.69 97 LYS A CA 1
ATOM 740 C C . LYS A 1 97 ? -14.689 -5.568 -3.398 1.00 97.69 97 LYS A C 1
ATOM 742 O O . LYS A 1 97 ? -14.624 -4.477 -3.969 1.00 97.69 97 LYS A O 1
ATOM 747 N N . THR A 1 98 ? -15.505 -5.796 -2.369 1.00 97.19 98 THR A N 1
ATOM 748 C CA . THR A 1 98 ? -16.283 -4.749 -1.687 1.00 97.19 98 THR A CA 1
ATOM 749 C C . THR A 1 98 ? -15.367 -3.833 -0.876 1.00 97.19 98 THR A C 1
ATOM 751 O O . THR A 1 98 ? -14.228 -4.187 -0.583 1.00 97.19 98 THR A O 1
ATOM 754 N N . ASP A 1 99 ? -15.858 -2.656 -0.484 1.00 96.56 99 ASP A N 1
ATOM 755 C CA . ASP A 1 99 ? -15.071 -1.724 0.334 1.00 96.56 99 ASP A CA 1
ATOM 756 C C . ASP A 1 99 ? -14.597 -2.355 1.650 1.00 96.56 99 ASP A C 1
ATOM 758 O O . ASP A 1 99 ? -13.419 -2.249 1.965 1.00 96.56 99 ASP A O 1
ATOM 762 N N . ALA A 1 100 ? -15.463 -3.079 2.366 1.00 98.00 100 ALA A N 1
ATOM 763 C CA . ALA A 1 100 ? -15.087 -3.758 3.609 1.00 98.00 100 ALA A CA 1
ATOM 764 C C . ALA A 1 100 ? -13.962 -4.788 3.392 1.00 98.00 100 ALA A C 1
ATOM 766 O O . ALA A 1 100 ? -12.973 -4.786 4.119 1.00 98.00 100 ALA A O 1
ATOM 767 N N . ALA A 1 101 ? -14.069 -5.611 2.342 1.00 98.38 101 ALA A N 1
ATOM 768 C CA . ALA A 1 101 ? -13.059 -6.618 2.019 1.00 98.38 101 ALA A CA 1
ATOM 769 C C . ALA A 1 101 ? -11.738 -6.005 1.518 1.00 98.38 101 ALA A C 1
ATOM 771 O O . ALA A 1 101 ? -10.680 -6.616 1.662 1.00 98.38 101 ALA A O 1
ATOM 772 N N . VAL A 1 102 ? -11.781 -4.810 0.919 1.00 98.69 102 VAL A N 1
ATOM 773 C CA . VAL A 1 102 ? -10.575 -4.049 0.565 1.00 98.69 102 VAL A CA 1
ATOM 774 C C . VAL A 1 102 ? -9.905 -3.460 1.791 1.00 98.69 102 VAL A C 1
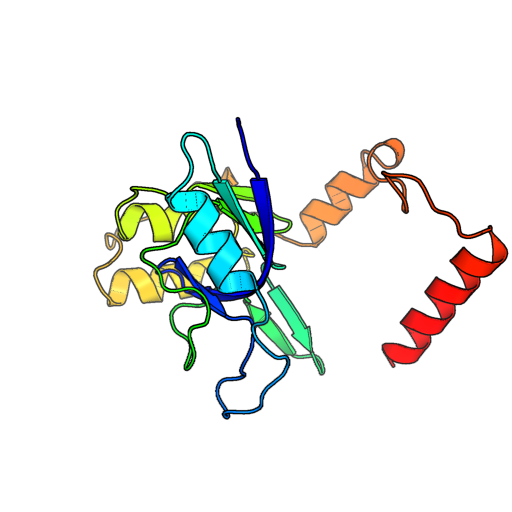ATOM 776 O O . VAL A 1 102 ? -8.693 -3.601 1.921 1.00 98.69 102 VAL A O 1
ATOM 779 N N . ILE A 1 103 ? -10.677 -2.860 2.696 1.00 98.75 103 ILE A N 1
ATOM 780 C CA . ILE A 1 103 ? -10.151 -2.317 3.949 1.00 98.75 103 ILE A CA 1
ATOM 781 C C . ILE A 1 103 ? -9.470 -3.431 4.745 1.00 98.75 103 ILE A C 1
ATOM 783 O O . ILE A 1 103 ? -8.319 -3.276 5.133 1.00 98.75 103 ILE A O 1
ATOM 787 N N . GLU A 1 104 ? -10.130 -4.578 4.924 1.00 98.69 104 GLU A N 1
ATOM 788 C CA . GLU A 1 104 ? -9.543 -5.737 5.605 1.00 98.69 104 GLU A CA 1
ATOM 789 C C . GLU A 1 104 ? -8.256 -6.221 4.919 1.00 98.69 104 GLU A C 1
ATOM 791 O O . GLU A 1 104 ? -7.241 -6.439 5.578 1.00 98.69 104 GLU A O 1
ATOM 796 N N . ALA A 1 105 ? -8.252 -6.337 3.587 1.00 98.81 105 ALA A N 1
ATOM 797 C CA . ALA A 1 105 ? -7.063 -6.766 2.854 1.00 98.81 105 ALA A CA 1
ATOM 798 C C . ALA A 1 105 ? -5.891 -5.776 2.987 1.00 98.81 105 ALA A C 1
ATOM 800 O O . ALA A 1 105 ? -4.747 -6.212 3.093 1.00 98.81 105 ALA A O 1
ATOM 801 N N . LEU A 1 106 ? -6.158 -4.467 3.006 1.00 98.88 106 LEU A N 1
ATOM 802 C CA . LEU A 1 106 ? -5.133 -3.445 3.228 1.00 98.88 106 LEU A CA 1
ATOM 803 C C . LEU A 1 106 ? -4.644 -3.429 4.683 1.00 98.88 106 LEU A C 1
ATOM 805 O O . LEU A 1 106 ? -3.441 -3.302 4.911 1.00 98.88 106 LEU A O 1
ATOM 809 N N . LEU A 1 107 ? -5.529 -3.639 5.663 1.00 98.81 107 LEU A N 1
ATOM 810 C CA . LEU A 1 107 ? -5.150 -3.808 7.072 1.00 98.81 107 LEU A CA 1
ATOM 811 C C . LEU A 1 107 ? -4.194 -4.994 7.264 1.00 98.81 107 LEU A C 1
ATOM 813 O O . LEU A 1 107 ? -3.208 -4.867 7.989 1.00 98.81 107 LEU A O 1
ATOM 817 N N . ASN A 1 108 ? -4.422 -6.107 6.556 1.00 98.81 108 ASN A N 1
ATOM 818 C CA . ASN A 1 108 ? -3.568 -7.300 6.615 1.00 98.81 108 ASN A CA 1
ATOM 819 C C . ASN A 1 108 ? -2.116 -7.046 6.179 1.00 98.81 108 ASN A C 1
ATOM 821 O O . ASN A 1 108 ? -1.222 -7.790 6.577 1.00 98.81 108 ASN A O 1
ATOM 825 N N . ILE A 1 109 ? -1.877 -6.010 5.372 1.00 98.75 109 ILE A N 1
ATOM 826 C CA . ILE A 1 109 ? -0.543 -5.614 4.894 1.00 98.75 109 ILE A CA 1
ATOM 827 C C . ILE A 1 109 ? -0.080 -4.268 5.477 1.00 98.75 109 ILE A C 1
ATOM 829 O O . ILE A 1 109 ? 0.923 -3.714 5.025 1.00 98.75 109 ILE A O 1
ATOM 833 N N . SER A 1 110 ? -0.810 -3.742 6.466 1.00 98.81 110 SER A N 1
ATOM 834 C CA . SER A 1 110 ? -0.457 -2.526 7.203 1.00 98.81 110 SER A CA 1
ATOM 835 C C . SER A 1 110 ? 0.472 -2.833 8.375 1.00 98.81 110 SER A C 1
ATOM 837 O O . SER A 1 110 ? 0.372 -3.899 8.976 1.00 98.81 110 SER A O 1
ATOM 839 N N . ASP A 1 111 ? 1.335 -1.885 8.726 1.00 98.62 111 ASP A N 1
ATOM 840 C CA . ASP A 1 111 ? 2.185 -1.938 9.912 1.00 98.62 111 ASP A CA 1
ATOM 841 C C . ASP A 1 111 ? 1.328 -1.973 11.181 1.00 98.62 111 ASP A C 1
ATOM 843 O O . ASP A 1 111 ? 0.385 -1.185 11.343 1.00 98.62 111 ASP A O 1
ATOM 847 N N . SER A 1 112 ? 1.661 -2.882 12.094 1.00 98.56 112 SER A N 1
ATOM 848 C CA . SER A 1 112 ? 0.845 -3.148 13.278 1.00 98.56 112 SER A CA 1
ATOM 849 C C . SER A 1 112 ? 0.760 -1.987 14.256 1.00 98.56 112 SER A C 1
ATOM 851 O O . SER A 1 112 ? -0.210 -1.918 15.010 1.00 98.56 112 SER A O 1
ATOM 853 N N . ARG A 1 113 ? 1.681 -1.015 14.197 1.00 98.25 113 ARG A N 1
ATOM 854 C CA . ARG A 1 113 ? 1.567 0.225 14.982 1.00 98.25 113 ARG A CA 1
ATOM 855 C C . ARG A 1 113 ? 0.333 1.046 14.602 1.00 98.25 113 ARG A C 1
ATOM 857 O O . ARG A 1 113 ? -0.225 1.724 15.459 1.00 98.25 113 ARG A O 1
ATOM 864 N N . PHE A 1 114 ? -0.104 0.983 13.342 1.00 98.62 114 P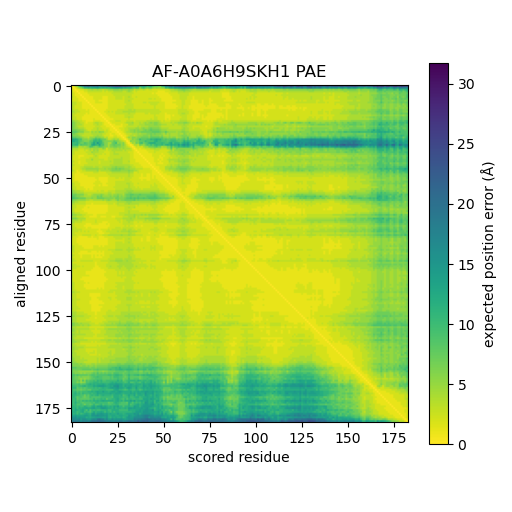HE A N 1
ATOM 865 C CA . PHE A 1 114 ? -1.189 1.825 12.819 1.00 98.62 114 PHE A CA 1
ATOM 866 C C . PHE A 1 114 ? -2.514 1.080 12.630 1.00 98.62 114 PHE A C 1
ATOM 868 O O . PHE A 1 114 ? -3.564 1.717 12.544 1.00 98.62 114 PHE A O 1
ATOM 875 N N . GLN A 1 115 ? -2.494 -0.257 12.608 1.00 98.69 115 GLN A N 1
ATOM 876 C CA . GLN A 1 115 ? -3.691 -1.088 12.436 1.00 98.69 115 GLN A CA 1
ATOM 877 C C . GLN A 1 115 ? -4.847 -0.727 13.394 1.00 98.69 115 GLN A C 1
ATOM 879 O O . GLN A 1 115 ? -5.967 -0.592 12.899 1.00 98.69 115 GLN A O 1
ATOM 884 N N . PRO A 1 116 ? -4.644 -0.516 14.716 1.00 98.50 116 PRO A N 1
ATOM 885 C CA . PRO A 1 116 ? -5.752 -0.199 15.622 1.00 98.50 116 PRO A CA 1
ATOM 886 C C . PRO A 1 116 ? -6.490 1.095 15.254 1.00 98.50 116 PRO A C 1
ATOM 888 O O . PRO A 1 116 ? -7.717 1.092 15.175 1.00 98.50 116 PRO A O 1
ATOM 891 N N . GLY A 1 117 ? -5.754 2.173 14.963 1.00 98.50 117 GLY A N 1
ATOM 892 C CA . GLY A 1 117 ? -6.347 3.461 14.586 1.00 98.50 117 GLY A CA 1
ATOM 893 C C . GLY A 1 117 ? -7.064 3.399 13.235 1.00 98.50 117 GLY A C 1
ATOM 894 O O . GLY A 1 117 ? -8.165 3.921 13.085 1.00 98.50 117 GLY A O 1
ATOM 895 N N . LEU A 1 118 ? -6.490 2.677 12.270 1.00 98.69 118 LEU A N 1
ATOM 896 C CA . LEU A 1 118 ? -7.110 2.443 10.965 1.00 98.69 118 LEU A CA 1
ATOM 897 C C . LEU A 1 118 ? -8.425 1.647 11.076 1.00 98.69 118 LEU A C 1
ATOM 899 O O . LEU A 1 118 ? -9.403 1.955 10.389 1.00 98.69 118 LEU A O 1
ATOM 903 N N . ILE A 1 119 ? -8.475 0.644 11.961 1.00 98.75 119 ILE A N 1
ATOM 904 C CA . ILE A 1 119 ? -9.697 -0.119 12.258 1.00 98.75 119 ILE A CA 1
ATOM 905 C C . ILE A 1 119 ? -10.753 0.792 12.888 1.00 98.75 119 ILE A C 1
ATOM 907 O O . ILE A 1 119 ? -11.900 0.784 12.442 1.00 98.75 119 ILE A O 1
ATOM 911 N N . GLU A 1 120 ? -10.374 1.597 13.881 1.00 98.62 120 GLU A N 1
ATOM 912 C CA . GLU A 1 120 ? -11.281 2.531 14.555 1.00 98.62 120 GLU A CA 1
ATOM 913 C C . GLU A 1 120 ? -11.896 3.540 13.573 1.00 98.62 120 GLU A C 1
ATOM 915 O O . GLU A 1 120 ? -13.114 3.747 13.576 1.00 98.62 120 GLU A O 1
ATOM 920 N N . GLN A 1 121 ? -11.084 4.116 12.680 1.00 98.62 121 GLN A N 1
ATOM 921 C CA . GLN A 1 121 ? -11.550 5.020 11.625 1.00 98.62 121 GLN A CA 1
ATOM 922 C C . GLN A 1 121 ? -12.574 4.331 10.711 1.00 98.62 121 GLN A C 1
ATOM 924 O O . GLN A 1 121 ? -13.662 4.863 10.470 1.00 98.62 121 GLN A O 1
ATOM 929 N N . ALA A 1 122 ? -12.278 3.110 10.258 1.00 98.50 122 ALA A N 1
ATOM 930 C CA . ALA A 1 122 ? -13.171 2.352 9.389 1.00 98.50 122 ALA A CA 1
ATOM 931 C C . ALA A 1 122 ? -14.483 1.932 10.080 1.00 98.50 122 ALA A C 1
ATOM 933 O O . ALA A 1 122 ? -15.542 1.940 9.445 1.00 98.50 122 ALA A O 1
ATOM 934 N N . GLN A 1 123 ? -14.445 1.591 11.370 1.00 98.50 123 GLN A N 1
ATOM 935 C CA . GLN A 1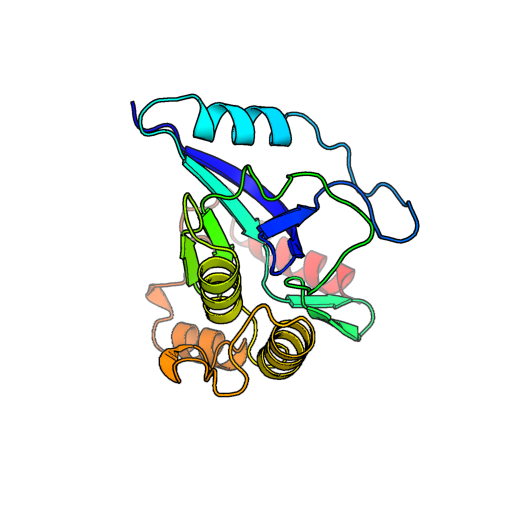 123 ? -15.635 1.278 12.169 1.00 98.50 123 GLN A CA 1
ATOM 936 C C . GLN A 1 123 ? -16.499 2.516 12.414 1.00 98.50 123 GLN A C 1
ATOM 938 O O . GLN A 1 123 ? -17.720 2.459 12.255 1.00 98.50 123 GLN A O 1
ATOM 943 N N . THR A 1 124 ? -15.871 3.645 12.743 1.00 98.38 124 THR A N 1
ATOM 944 C CA . THR A 1 124 ? -16.549 4.933 12.945 1.00 98.38 124 THR A CA 1
ATOM 945 C C . THR A 1 124 ? -17.268 5.382 11.675 1.00 98.38 124 THR A C 1
ATOM 947 O O . THR A 1 1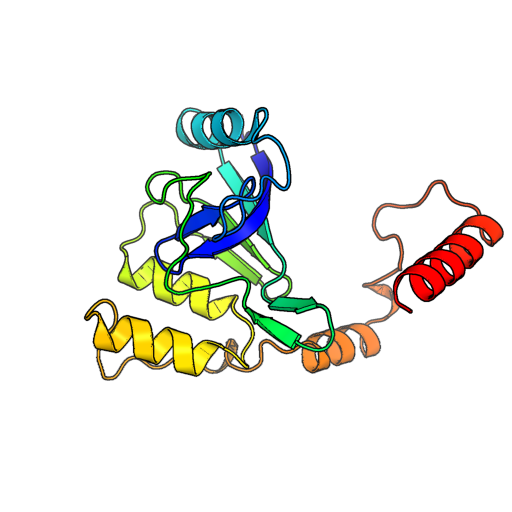24 ? -18.414 5.821 11.729 1.00 98.38 124 THR A O 1
ATOM 950 N N . ALA A 1 125 ? -16.642 5.184 10.514 1.00 97.88 125 ALA A N 1
ATOM 951 C CA . ALA A 1 125 ? -17.235 5.464 9.209 1.00 97.88 125 ALA A CA 1
ATOM 952 C C . ALA A 1 125 ? -18.275 4.421 8.742 1.00 97.88 125 ALA A C 1
ATOM 954 O O . ALA A 1 125 ? -18.802 4.533 7.633 1.00 97.88 125 ALA A O 1
ATOM 955 N N . GLY A 1 126 ? -18.548 3.378 9.536 1.00 98.00 126 GLY A N 1
ATOM 956 C CA . GLY A 1 126 ? -19.491 2.309 9.190 1.00 98.00 126 GLY A CA 1
ATOM 957 C C . GLY A 1 126 ? -19.036 1.418 8.030 1.00 98.00 126 GLY A C 1
ATOM 958 O O . GLY A 1 126 ? -19.862 0.759 7.399 1.00 98.00 126 GLY A O 1
ATOM 959 N N . LYS A 1 127 ? -17.736 1.409 7.711 1.00 97.94 127 LYS A N 1
ATOM 960 C CA . LYS A 1 127 ? -17.153 0.574 6.650 1.00 97.94 127 LYS A CA 1
ATOM 961 C C . LYS A 1 127 ? -16.706 -0.800 7.137 1.00 97.94 127 LYS A C 1
ATOM 963 O O . LYS A 1 127 ? -16.615 -1.716 6.322 1.00 97.94 127 LYS A O 1
ATOM 968 N N . LEU A 1 128 ? -16.475 -0.947 8.440 1.00 98.31 128 LEU A N 1
ATOM 969 C CA . LEU A 1 128 ? -16.279 -2.232 9.106 1.00 98.31 128 LEU A CA 1
ATOM 970 C C . LEU A 1 128 ? -17.302 -2.427 10.238 1.00 98.31 128 LEU A C 1
ATOM 972 O O . LEU A 1 128 ? -17.714 -1.447 10.864 1.00 98.31 128 LEU A O 1
ATOM 976 N N . PRO A 1 129 ? -17.696 -3.679 10.539 1.00 97.75 129 PRO A N 1
ATOM 977 C CA . PRO A 1 129 ? -18.484 -4.000 11.728 1.00 97.75 129 PRO A CA 1
ATOM 978 C C . PRO A 1 129 ? -17.789 -3.559 13.024 1.00 97.75 129 PRO A C 1
ATOM 980 O O . PRO A 1 129 ? -16.565 -3.639 13.140 1.00 97.75 129 PRO A O 1
ATOM 983 N N . LYS A 1 130 ? -18.559 -3.144 14.039 1.00 96.94 130 LYS A N 1
ATOM 984 C CA . LYS A 1 130 ? -18.018 -2.714 15.351 1.00 96.94 130 LYS A CA 1
ATOM 985 C C . LYS A 1 130 ? -17.271 -3.828 16.096 1.00 96.94 130 LYS A C 1
ATOM 987 O O . LYS A 1 130 ? -16.392 -3.571 16.917 1.00 96.94 130 LYS A O 1
ATOM 992 N N . ASP A 1 131 ? -17.625 -5.072 15.815 1.00 97.19 131 ASP A N 1
ATOM 993 C CA . ASP A 1 131 ? -17.006 -6.278 16.350 1.00 97.19 131 ASP A CA 1
ATOM 994 C C . ASP A 1 131 ? -15.900 -6.839 15.446 1.00 97.19 131 ASP A C 1
ATOM 996 O O . ASP A 1 131 ? -15.314 -7.860 15.792 1.00 97.19 131 ASP A O 1
ATOM 1000 N N . PHE A 1 132 ? -15.558 -6.166 14.337 1.00 98.25 132 PHE A N 1
ATOM 1001 C CA . PHE A 1 132 ? -14.439 -6.561 13.484 1.00 98.25 132 PHE A CA 1
ATOM 1002 C C . PHE A 1 132 ? -13.159 -6.739 14.309 1.00 98.25 132 PHE A C 1
ATOM 1004 O O . PHE A 1 132 ? -12.807 -5.899 15.148 1.00 98.25 132 PHE A O 1
ATOM 1011 N N . ARG A 1 133 ? -12.453 -7.840 14.056 1.00 97.06 133 ARG A N 1
ATOM 1012 C CA . ARG A 1 133 ? -11.147 -8.147 14.635 1.00 97.06 133 ARG A CA 1
ATOM 1013 C C . ARG A 1 133 ? -10.219 -8.566 13.512 1.00 97.06 133 ARG A C 1
ATOM 1015 O O . ARG A 1 133 ? -10.577 -9.421 12.707 1.00 97.06 133 ARG A O 1
ATOM 1022 N N . LEU A 1 134 ? -9.035 -7.964 13.488 1.00 97.69 134 LEU A N 1
ATOM 1023 C CA . LEU A 1 134 ? -7.982 -8.385 12.581 1.00 97.69 134 LEU A CA 1
ATOM 1024 C C . LEU A 1 134 ? -7.538 -9.803 12.950 1.00 97.69 134 LEU A C 1
ATOM 1026 O O . LEU A 1 134 ? -7.384 -10.120 14.132 1.00 97.69 134 LEU A O 1
ATOM 1030 N N . ASP A 1 135 ? -7.324 -10.643 11.942 1.00 97.94 135 ASP A N 1
ATOM 1031 C CA . ASP A 1 135 ? -6.760 -11.974 12.145 1.00 97.94 135 ASP A CA 1
ATOM 1032 C C . ASP A 1 135 ? -5.369 -11.847 12.808 1.00 97.94 135 ASP A C 1
ATOM 1034 O O . ASP A 1 135 ? -4.508 -11.133 12.276 1.00 97.94 135 ASP A O 1
ATOM 1038 N N . PRO A 1 136 ? -5.120 -12.523 13.951 1.00 97.12 136 PRO A N 1
ATOM 1039 C CA . PRO A 1 136 ? -3.861 -12.429 14.688 1.00 97.12 136 PRO A CA 1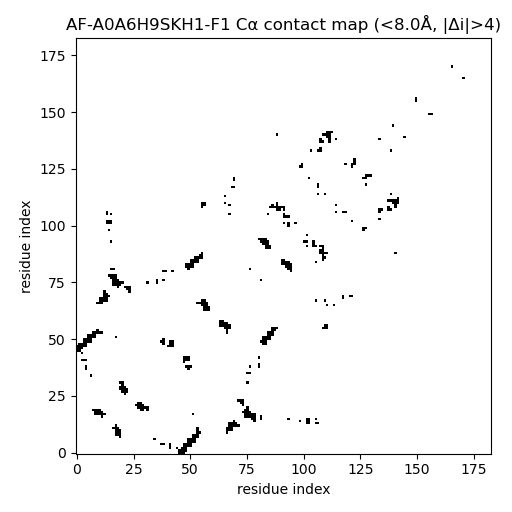
ATOM 1040 C C . PRO A 1 136 ? -2.608 -12.679 13.847 1.00 97.12 136 PRO A C 1
ATOM 1042 O O . PRO A 1 136 ? -1.547 -12.153 14.174 1.00 97.12 136 PRO A O 1
ATOM 1045 N N . ARG A 1 137 ? -2.704 -13.431 12.740 1.00 96.81 137 ARG A N 1
ATOM 1046 C CA . ARG A 1 137 ? -1.556 -13.660 11.844 1.00 96.81 137 ARG A CA 1
ATOM 1047 C C . ARG A 1 137 ? -1.025 -12.387 11.177 1.00 96.81 137 ARG A C 1
ATOM 1049 O O . ARG A 1 137 ? 0.118 -12.388 10.730 1.00 96.81 137 ARG A O 1
ATOM 1056 N N . PHE A 1 138 ? -1.844 -11.338 11.089 1.00 97.94 138 PHE A N 1
ATOM 1057 C CA . PHE A 1 138 ? -1.478 -10.037 10.524 1.00 97.94 138 PHE A CA 1
ATOM 1058 C C . PHE A 1 138 ? -1.229 -8.969 11.594 1.00 97.94 138 PHE A C 1
ATOM 1060 O O . PHE A 1 138 ? -0.909 -7.835 11.254 1.00 97.94 138 PHE A O 1
ATOM 1067 N N . ALA A 1 139 ? -1.368 -9.314 12.876 1.00 96.88 139 ALA A N 1
ATOM 1068 C CA . ALA A 1 139 ? -1.220 -8.384 13.996 1.00 96.88 139 ALA A CA 1
ATOM 1069 C C . ALA A 1 139 ? 0.234 -8.244 14.500 1.00 96.88 139 ALA A C 1
ATOM 1071 O O . ALA A 1 139 ? 0.466 -7.612 15.526 1.00 96.88 139 ALA A O 1
ATOM 1072 N N . ASP A 1 140 ? 1.202 -8.832 13.788 1.00 97.19 140 ASP A N 1
ATOM 1073 C CA . ASP A 1 140 ? 2.647 -8.715 14.044 1.00 97.19 140 ASP A CA 1
ATOM 1074 C C . ASP A 1 140 ? 3.392 -8.265 12.771 1.00 97.19 140 ASP A C 1
ATOM 1076 O O . ASP A 1 140 ? 4.424 -8.794 12.368 1.00 97.19 140 ASP A O 1
ATOM 1080 N N . ASN A 1 141 ? 2.829 -7.297 12.058 1.00 98.25 141 ASN A N 1
ATOM 1081 C CA . ASN A 1 141 ? 3.456 -6.651 10.912 1.00 98.25 141 ASN A CA 1
ATOM 1082 C C . ASN A 1 141 ? 4.416 -5.560 11.404 1.00 98.25 141 ASN A C 1
ATOM 1084 O O . ASN A 1 141 ? 4.068 -4.379 11.436 1.00 98.25 141 ASN A O 1
ATOM 1088 N N . THR A 1 142 ? 5.611 -5.977 11.829 1.00 97.56 142 THR A N 1
ATOM 1089 C CA . THR A 1 142 ? 6.637 -5.106 12.421 1.00 97.56 142 THR A CA 1
ATOM 1090 C C . THR A 1 142 ? 7.992 -5.245 11.721 1.00 97.56 142 THR A C 1
ATOM 1092 O O . THR A 1 142 ? 8.333 -6.308 11.184 1.00 97.56 142 THR A O 1
ATOM 1095 N N . SER A 1 143 ? 8.800 -4.179 11.740 1.00 95.75 143 SER A N 1
ATOM 1096 C CA . SER A 1 143 ? 10.180 -4.212 11.237 1.00 95.75 143 SER A CA 1
ATOM 1097 C C . SER A 1 143 ? 11.027 -5.238 11.981 1.00 95.75 143 SER A C 1
ATOM 1099 O O . SER A 1 143 ? 11.827 -5.944 11.368 1.00 95.75 143 SER A O 1
ATOM 1101 N N . GLU A 1 144 ? 10.810 -5.366 13.286 1.00 96.62 144 GLU A N 1
ATOM 1102 C CA . GLU A 1 144 ? 11.542 -6.259 14.179 1.00 96.62 144 GLU A CA 1
ATOM 1103 C C . GLU A 1 144 ? 11.278 -7.721 13.808 1.00 96.62 144 GLU A C 1
ATOM 1105 O O . GLU A 1 144 ? 12.210 -8.527 13.739 1.00 96.62 144 GLU A O 1
ATOM 1110 N N . ARG A 1 145 ? 10.028 -8.072 13.474 1.00 96.56 145 ARG A N 1
ATOM 1111 C CA . ARG A 1 145 ? 9.693 -9.412 12.981 1.00 96.56 145 ARG A CA 1
ATOM 1112 C C . ARG A 1 145 ? 10.398 -9.718 11.663 1.00 96.56 145 ARG A C 1
ATOM 1114 O O . ARG A 1 145 ? 10.940 -10.816 11.512 1.00 96.56 145 ARG A O 1
ATOM 1121 N N . LEU A 1 146 ? 10.399 -8.784 10.709 1.00 95.31 146 LEU A N 1
ATOM 1122 C CA . LEU A 1 146 ? 11.084 -8.983 9.426 1.00 95.31 146 LEU A CA 1
ATOM 1123 C C . LEU A 1 146 ? 12.598 -9.151 9.623 1.00 95.31 146 LEU A C 1
ATOM 1125 O O . LEU A 1 146 ? 13.182 -10.072 9.052 1.00 95.31 146 LEU A O 1
ATOM 1129 N N . GLN A 1 147 ? 13.215 -8.351 10.496 1.00 95.06 147 GLN A N 1
ATOM 1130 C CA . GLN A 1 147 ? 14.626 -8.497 10.874 1.00 95.06 147 GLN A CA 1
ATOM 1131 C C . GLN A 1 147 ? 14.903 -9.855 11.537 1.00 95.06 147 GLN A C 1
ATOM 1133 O O . GLN A 1 147 ? 15.885 -10.516 11.208 1.00 95.06 147 GLN A O 1
ATOM 1138 N N . ALA A 1 148 ? 14.015 -10.334 12.411 1.00 95.88 148 ALA A N 1
ATOM 1139 C CA . ALA A 1 148 ? 14.138 -11.654 13.027 1.00 95.88 148 ALA A CA 1
ATOM 1140 C C . ALA A 1 148 ? 13.977 -12.807 12.014 1.00 95.88 148 ALA A C 1
ATOM 1142 O O . ALA A 1 148 ? 14.578 -13.872 12.175 1.00 95.88 148 ALA A O 1
ATOM 1143 N N . ILE A 1 149 ? 13.163 -12.639 10.965 1.00 94.38 149 ILE A N 1
ATOM 1144 C CA . ILE A 1 149 ? 13.082 -13.594 9.845 1.00 94.38 149 ILE A CA 1
ATOM 1145 C C . ILE A 1 149 ? 14.385 -13.571 9.042 1.00 94.38 149 ILE A C 1
ATOM 1147 O O . ILE A 1 149 ? 14.960 -14.631 8.797 1.00 94.38 149 ILE A O 1
ATOM 1151 N N . GLN A 1 150 ? 14.879 -12.382 8.693 1.00 93.62 150 GLN A N 1
ATOM 1152 C CA . GLN A 1 150 ? 16.135 -12.213 7.966 1.00 93.62 150 GLN A CA 1
ATOM 1153 C C . GLN A 1 150 ? 17.311 -12.853 8.719 1.00 93.62 150 GLN A C 1
ATOM 1155 O O . GLN A 1 150 ? 18.061 -13.629 8.135 1.00 93.62 150 GLN A O 1
ATOM 1160 N N . ALA A 1 151 ? 17.431 -12.600 10.026 1.00 94.56 151 ALA A N 1
ATOM 1161 C CA . ALA A 1 151 ? 18.496 -13.142 10.869 1.00 94.56 151 ALA A CA 1
ATOM 1162 C C . ALA A 1 151 ? 18.467 -14.678 10.972 1.00 94.56 151 ALA A C 1
ATOM 1164 O O . ALA A 1 151 ? 19.516 -15.308 11.084 1.00 94.56 151 ALA A O 1
ATOM 1165 N N . ARG A 1 152 ? 17.278 -15.295 10.908 1.00 96.31 152 ARG A N 1
ATOM 1166 C CA . ARG A 1 152 ? 17.124 -16.762 10.886 1.00 96.31 152 ARG A CA 1
ATOM 1167 C C . ARG A 1 152 ? 17.448 -17.382 9.530 1.00 96.31 152 ARG A C 1
ATOM 1169 O O . ARG A 1 152 ? 17.801 -18.558 9.471 1.00 96.31 152 ARG A O 1
ATOM 1176 N N . HIS A 1 153 ? 17.325 -16.612 8.453 1.00 94.19 153 HIS A N 1
ATOM 1177 C CA . HIS A 1 153 ? 17.504 -17.088 7.084 1.00 94.19 153 HIS A CA 1
ATOM 1178 C C . HIS A 1 153 ? 18.432 -16.175 6.267 1.00 94.19 153 HIS A C 1
ATOM 1180 O O . HIS A 1 153 ? 18.046 -15.739 5.181 1.00 94.19 153 HIS A O 1
ATOM 1186 N N . PRO A 1 154 ? 19.667 -15.900 6.725 1.00 89.88 154 PRO A N 1
ATOM 1187 C CA . PRO A 1 154 ? 20.529 -14.890 6.105 1.00 89.88 154 PRO A CA 1
ATOM 1188 C C . PRO A 1 154 ? 20.824 -15.193 4.629 1.00 89.88 154 PRO A C 1
ATOM 1190 O O . PRO A 1 154 ? 20.867 -14.289 3.801 1.00 89.88 154 PRO A O 1
ATOM 1193 N N . ASN A 1 155 ? 20.923 -16.476 4.272 1.00 90.44 155 ASN A N 1
ATOM 1194 C CA . ASN A 1 155 ? 21.200 -16.919 2.904 1.00 90.44 155 ASN A CA 1
ATOM 1195 C C . ASN A 1 155 ? 20.029 -16.692 1.928 1.00 90.44 155 ASN A C 1
ATOM 1197 O O . ASN A 1 155 ? 20.244 -16.726 0.721 1.00 90.44 155 ASN A O 1
ATOM 1201 N N . LEU A 1 156 ? 18.801 -16.487 2.425 1.00 90.62 156 LEU A N 1
ATOM 1202 C CA . LEU A 1 156 ? 17.631 -16.189 1.585 1.00 90.62 156 LEU A CA 1
ATOM 1203 C C . LEU A 1 156 ? 17.493 -14.695 1.271 1.00 90.62 156 LEU A C 1
ATOM 1205 O O . LEU A 1 156 ? 16.739 -14.335 0.371 1.00 90.62 156 LEU A O 1
ATOM 1209 N N . PHE A 1 157 ? 18.215 -13.836 1.994 1.00 88.69 157 PHE A N 1
ATOM 1210 C CA . PHE A 1 157 ? 18.151 -12.382 1.852 1.00 88.69 157 PHE A CA 1
ATOM 1211 C C . PHE A 1 157 ? 19.538 -11.787 1.575 1.00 88.69 157 PHE A C 1
ATOM 1213 O O . PHE A 1 157 ? 20.006 -10.942 2.346 1.00 88.69 157 PHE A O 1
ATOM 1220 N N . PRO A 1 158 ? 20.227 -12.221 0.500 1.00 87.31 158 PRO A N 1
ATOM 1221 C CA . PRO A 1 158 ? 21.437 -11.537 0.064 1.00 87.31 158 PRO A CA 1
ATOM 1222 C C . PRO A 1 158 ? 21.103 -10.077 -0.271 1.00 87.31 158 PRO A C 1
ATOM 1224 O O . PRO A 1 158 ? 20.009 -9.778 -0.745 1.00 87.31 158 PRO A O 1
ATOM 1227 N N . GLU A 1 159 ? 22.057 -9.172 -0.055 1.00 83.00 159 GLU A N 1
ATOM 1228 C CA . GLU A 1 159 ? 21.883 -7.729 -0.298 1.00 83.00 159 GLU A CA 1
ATOM 1229 C C . GLU A 1 159 ? 21.422 -7.423 -1.733 1.00 83.00 159 GLU A C 1
ATOM 1231 O O . GLU A 1 159 ? 20.618 -6.521 -1.955 1.00 83.00 159 GLU A O 1
ATOM 1236 N N . TYR A 1 160 ? 21.875 -8.235 -2.692 1.00 87.44 160 TYR A N 1
ATOM 1237 C CA . TYR A 1 160 ? 21.531 -8.133 -4.106 1.00 87.44 160 TYR A CA 1
ATOM 1238 C C . TYR A 1 160 ? 20.953 -9.463 -4.617 1.00 87.44 160 TYR A C 1
ATOM 1240 O O . TYR A 1 160 ? 21.669 -10.264 -5.221 1.00 87.44 160 TYR A O 1
ATOM 1248 N N . PRO A 1 161 ? 19.656 -9.736 -4.377 1.00 85.31 161 PRO A N 1
ATOM 1249 C CA . PRO A 1 161 ? 19.040 -11.032 -4.676 1.00 85.31 161 PRO A CA 1
ATOM 1250 C C . PRO A 1 161 ? 18.887 -11.328 -6.170 1.00 85.31 161 PRO A C 1
ATOM 1252 O O . PRO A 1 161 ? 18.685 -12.479 -6.543 1.00 85.31 161 PRO A O 1
ATOM 1255 N N . LEU A 1 162 ? 19.007 -10.309 -7.023 1.00 88.38 162 LEU A N 1
ATOM 1256 C CA . LEU A 1 162 ? 18.953 -10.435 -8.482 1.00 88.38 162 LEU A CA 1
ATOM 1257 C C . LEU A 1 162 ? 20.325 -10.219 -9.143 1.00 88.38 162 LEU A C 1
ATOM 1259 O O . LEU A 1 162 ? 20.397 -10.040 -10.355 1.00 88.38 162 LEU A O 1
ATOM 1263 N N . GLY A 1 163 ? 21.405 -10.239 -8.355 1.00 87.06 163 GLY A N 1
ATOM 1264 C CA . GLY A 1 163 ? 22.735 -9.836 -8.805 1.00 87.06 163 GLY A CA 1
ATOM 1265 C C . GLY A 1 163 ? 22.952 -8.324 -8.719 1.00 87.06 163 GLY A C 1
ATOM 1266 O O . GLY A 1 163 ? 22.037 -7.556 -8.417 1.00 87.06 163 GLY A O 1
ATOM 1267 N N . CYS A 1 164 ? 24.200 -7.911 -8.922 1.00 87.44 164 CYS A N 1
ATOM 1268 C CA . CYS A 1 164 ? 24.632 -6.524 -8.850 1.00 87.44 164 CYS A CA 1
ATOM 1269 C C . CYS A 1 164 ? 25.827 -6.307 -9.773 1.00 87.44 164 CYS A C 1
ATOM 1271 O O . CYS A 1 164 ? 26.723 -7.150 -9.794 1.00 87.44 164 CYS A O 1
ATOM 1273 N N . ASP A 1 165 ? 25.840 -5.178 -10.478 1.00 91.44 165 ASP A N 1
ATOM 1274 C CA . ASP A 1 165 ? 26.968 -4.772 -11.322 1.00 91.44 165 ASP A CA 1
ATOM 1275 C C . ASP A 1 165 ? 28.090 -4.098 -10.515 1.00 91.44 165 ASP A C 1
ATOM 1277 O O . ASP A 1 165 ? 29.185 -3.917 -11.039 1.00 91.44 165 ASP A O 1
ATOM 1281 N N . PHE A 1 166 ? 27.833 -3.736 -9.250 1.00 90.75 166 PHE A N 1
ATOM 1282 C CA . PHE A 1 166 ? 28.824 -3.096 -8.388 1.00 90.75 166 PHE A CA 1
ATOM 1283 C C . PHE A 1 166 ? 29.894 -4.078 -7.914 1.00 90.75 166 PHE A C 1
ATOM 1285 O O . PHE A 1 166 ? 29.590 -5.182 -7.441 1.00 90.75 166 PHE A O 1
ATOM 1292 N N . ASP A 1 167 ? 31.146 -3.628 -7.934 1.00 92.56 167 ASP A N 1
ATOM 1293 C CA . ASP A 1 167 ? 32.233 -4.344 -7.276 1.00 92.56 167 ASP A CA 1
ATOM 1294 C C . ASP A 1 167 ? 32.131 -4.262 -5.731 1.00 92.56 167 ASP A C 1
ATOM 1296 O O . ASP A 1 167 ? 31.169 -3.750 -5.152 1.00 92.56 167 ASP A O 1
ATOM 1300 N N . GLU A 1 168 ? 33.069 -4.873 -5.004 1.00 89.75 168 GLU A N 1
ATOM 1301 C CA . GLU A 1 168 ? 33.083 -4.809 -3.530 1.00 89.75 168 GLU A CA 1
ATOM 1302 C C . GLU A 1 168 ? 33.271 -3.384 -2.992 1.00 89.75 168 GLU A C 1
ATOM 1304 O O . GLU A 1 168 ? 32.608 -2.999 -2.028 1.00 89.75 168 GLU A O 1
ATOM 1309 N N . VAL A 1 169 ? 34.121 -2.587 -3.642 1.00 94.00 169 VAL A N 1
ATOM 1310 C CA . VAL A 1 169 ? 34.454 -1.223 -3.220 1.00 94.00 169 VAL A CA 1
ATOM 1311 C C . VAL A 1 169 ? 33.261 -0.298 -3.435 1.00 94.00 169 VAL A C 1
ATOM 1313 O O . VAL A 1 169 ? 32.903 0.476 -2.548 1.00 94.00 169 VAL A O 1
ATOM 1316 N N . GLU A 1 170 ? 32.606 -0.398 -4.586 1.00 93.50 170 GLU A N 1
ATOM 1317 C CA . GLU A 1 170 ? 31.414 0.368 -4.933 1.00 93.50 170 GLU A CA 1
ATOM 1318 C C . GLU A 1 170 ? 30.255 0.059 -3.985 1.00 93.50 170 GLU A C 1
ATOM 1320 O O . GLU A 1 170 ? 29.571 0.982 -3.536 1.00 93.50 170 GLU A O 1
ATOM 1325 N N . ARG A 1 171 ? 30.072 -1.212 -3.600 1.00 88.94 171 ARG A N 1
ATOM 1326 C CA . ARG A 1 171 ? 29.060 -1.603 -2.605 1.00 88.94 171 ARG A CA 1
ATOM 1327 C C . ARG A 1 171 ? 29.310 -0.954 -1.245 1.00 88.94 171 ARG A C 1
ATOM 1329 O O . ARG A 1 171 ? 28.373 -0.420 -0.648 1.00 88.94 171 ARG A O 1
ATOM 1336 N N . ASP A 1 172 ? 30.552 -0.945 -0.771 1.00 90.75 172 ASP A N 1
ATOM 1337 C CA . ASP A 1 172 ? 30.896 -0.314 0.507 1.00 90.75 172 ASP A CA 1
ATOM 1338 C C . ASP A 1 172 ? 30.787 1.217 0.456 1.00 90.75 172 ASP A C 1
ATOM 1340 O O . ASP A 1 172 ? 30.250 1.835 1.383 1.00 90.75 172 ASP A O 1
ATOM 1344 N N . LEU A 1 173 ? 31.199 1.839 -0.653 1.00 92.81 173 LEU A N 1
ATOM 1345 C CA . LEU A 1 173 ? 31.011 3.274 -0.881 1.00 92.81 173 LEU A CA 1
ATOM 1346 C C . LEU A 1 173 ? 29.528 3.657 -0.856 1.00 92.81 173 LEU A C 1
ATOM 1348 O O . LEU A 1 173 ? 29.157 4.652 -0.231 1.00 92.81 173 LEU A O 1
ATOM 1352 N N . LEU A 1 174 ? 28.664 2.855 -1.480 1.00 88.38 174 LEU A N 1
ATOM 1353 C CA . LEU A 1 174 ? 27.227 3.114 -1.533 1.00 88.38 174 LEU A CA 1
ATOM 1354 C C . LEU A 1 174 ? 26.593 3.100 -0.132 1.00 88.38 174 LEU A C 1
ATOM 1356 O O . LEU A 1 174 ? 25.765 3.959 0.184 1.00 88.38 174 LEU A O 1
ATOM 1360 N N . ARG A 1 175 ? 27.023 2.181 0.743 1.00 87.44 175 ARG A N 1
ATOM 1361 C CA . ARG A 1 175 ? 26.599 2.144 2.155 1.00 87.44 175 ARG A CA 1
ATOM 1362 C C . ARG A 1 175 ? 27.036 3.401 2.907 1.00 87.44 175 ARG A C 1
ATOM 1364 O O . ARG A 1 175 ? 26.214 4.016 3.588 1.00 87.44 175 ARG A O 1
ATOM 1371 N N . ALA A 1 176 ? 28.294 3.815 2.753 1.00 90.94 176 ALA A N 1
ATOM 1372 C CA . ALA A 1 176 ? 28.828 5.007 3.412 1.00 90.94 176 ALA A CA 1
ATOM 1373 C C . ALA A 1 176 ? 28.115 6.296 2.962 1.00 90.94 176 ALA A C 1
ATOM 1375 O O . ALA A 1 176 ? 27.756 7.133 3.793 1.00 90.94 176 ALA A O 1
ATOM 1376 N N . LEU A 1 177 ? 27.853 6.440 1.659 1.00 92.00 177 LEU A N 1
ATOM 1377 C CA . LEU A 1 177 ? 27.147 7.595 1.098 1.00 92.00 177 LEU A CA 1
ATOM 1378 C C . LEU A 1 177 ? 25.687 7.663 1.562 1.00 92.00 177 LEU A C 1
ATOM 1380 O O . LEU A 1 177 ? 25.204 8.739 1.917 1.00 92.00 177 LEU A O 1
ATOM 1384 N N . ASN A 1 178 ? 24.989 6.525 1.610 1.00 85.62 178 ASN A N 1
ATOM 1385 C CA . ASN A 1 178 ? 23.622 6.473 2.132 1.00 85.62 178 ASN A CA 1
ATOM 1386 C C . ASN A 1 178 ? 23.566 6.825 3.623 1.00 85.62 178 ASN A C 1
ATOM 1388 O O . ASN A 1 178 ? 22.674 7.564 4.040 1.00 85.62 178 ASN A O 1
ATOM 1392 N N . TRP A 1 179 ? 24.539 6.360 4.413 1.00 86.75 179 TRP A N 1
ATOM 1393 C CA . TRP A 1 179 ? 24.655 6.743 5.819 1.00 86.75 179 TRP A CA 1
ATOM 1394 C C . TRP A 1 179 ? 24.872 8.254 5.982 1.00 86.75 179 TRP A C 1
ATOM 1396 O O . TRP A 1 179 ? 24.166 8.885 6.768 1.00 86.75 179 TRP A O 1
ATOM 1406 N N . LEU A 1 180 ? 25.765 8.859 5.189 1.00 87.06 180 LEU A N 1
ATOM 1407 C CA . LEU A 1 180 ? 25.991 10.311 5.195 1.00 87.06 180 LEU A CA 1
ATOM 1408 C C . LEU A 1 180 ? 24.733 11.106 4.830 1.00 87.06 180 LEU A C 1
ATOM 1410 O O . LEU A 1 180 ? 24.464 12.123 5.452 1.00 87.06 180 LEU A O 1
ATOM 1414 N N . LYS A 1 181 ? 23.945 10.640 3.855 1.00 79.44 181 LYS A N 1
ATOM 1415 C CA . LYS A 1 181 ? 22.684 11.288 3.456 1.00 79.44 181 LYS A CA 1
ATOM 1416 C C . LYS A 1 181 ? 21.593 11.203 4.534 1.00 79.44 181 LYS A C 1
ATOM 1418 O O . LYS A 1 181 ? 20.669 12.008 4.521 1.00 79.44 181 LYS A O 1
ATOM 1423 N N . SER A 1 182 ? 21.665 10.204 5.416 1.00 70.81 182 SER A N 1
ATOM 1424 C CA . SER A 1 182 ? 20.700 10.004 6.507 1.00 70.81 182 SER A CA 1
ATOM 1425 C C . SER A 1 182 ? 20.988 10.834 7.767 1.00 70.81 182 SER A C 1
ATOM 1427 O O . SER A 1 182 ? 20.165 10.837 8.681 1.00 70.81 182 SER A O 1
ATOM 1429 N N . LYS A 1 183 ? 22.148 11.501 7.823 1.00 63.09 183 LYS A N 1
ATOM 1430 C CA . LYS A 1 183 ? 22.523 12.474 8.858 1.00 63.09 183 LYS A CA 1
ATOM 1431 C C . LYS A 1 183 ? 21.998 13.861 8.511 1.00 63.09 183 LYS A C 1
ATOM 1433 O O . LYS A 1 183 ? 21.587 14.548 9.469 1.00 63.09 183 LYS A O 1
#

Sequence (183 aa):
LDARFINTVFTMTLMGAGVADQLEDGRVLSGVGGQYNFVAQGHALEGGRSILLLRSWREAGGEISSNIVWEYGHCTIPRHLRDIVVTEYGIADLRGKTDAAVIEALLNISDSRFQPGLIEQAQTAGKLPKDFRLDPRFADNTSERLQAIQARHPNLFPEYPLGCDFDEVERDLLRALNWLKSK

Secondary structure (DSSP, 8-state):
---EEEEE-SEEETTS-EE-SB-TTS-B-S--TTHHHHHHHHHHSTT-EEEEE--SEEEETTEEEESEES--S--SB-GGG--EEEETTEEEE-TT--HHHHHHHHHTTS-TTTHHHHHHHHHHTTSS-TT----GGGTT--HHHHHHHHHH-GGGS-SSTT--S--HHHHHHHHHHHHHHT-

Solvent-accessible surface area (backbone atoms only — not comparable to full-atom values): 10378 Å² total; per-residue (Å²): 130,62,50,77,36,78,48,73,28,68,34,34,26,44,73,42,29,30,24,61,24,58,48,75,87,69,49,70,79,44,80,65,78,64,53,62,59,43,41,53,45,15,71,71,39,76,73,26,35,28,36,39,36,35,58,31,52,51,73,58,96,89,44,76,45,67,20,60,33,76,72,70,84,55,72,64,38,55,43,90,70,38,33,34,40,36,28,90,62,36,76,26,81,33,60,94,52,53,66,47,60,31,30,51,36,47,46,50,27,28,38,39,90,50,41,65,60,53,49,50,53,34,31,75,70,67,52,38,62,89,80,66,72,80,61,72,91,33,64,67,30,44,71,66,54,55,51,56,52,41,70,74,40,54,88,81,60,52,98,51,80,86,60,71,93,64,54,75,66,56,50,52,50,52,53,54,52,53,53,61,72,73,106

Mean predicted aligned error: 4.66 Å

InterPro domains:
  IPR026888 Acetyl-CoA hydrolase/transferase, C-terminal domain [PF13336] (3-122)
  IPR037171 NagB/RpiA transferase-like [SSF100950] (4-151)
  IPR038460 Acetyl-CoA hydrolase/transferase, C-terminal domain superfamily [G3DSA:3.40.1080.20] (2-134)
  IPR046433 Acetyl-CoA hydrolase/transferase [PTHR21432] (3-130)